Protein AF-A0AB33Z0I3-F1 (afdb_monomer_lite)

Radius of gyration: 21.65 Å; chains: 1; bounding box: 67×44×56 Å

Foldseek 3Di:
DDPPVNVVVVCVVCVVPDDVVVVVVVCVVAVEPPLLLVLLVQLQQDQDPVSVLVSLVVSLVSLVVDPHYDHDPPDDADQNVSGHHHPFQAADDPVPFDALDVLDLVNVLSVLLAVLVVLSVLLNLLSLLLNQDPDDDSVLNNLSSVSSNVSSVLNVLSQVVSVVSVDGNRRGHYHPVLVVQCNVCSPPNLLSLLPRQAPPLQVLLFCLVVVLVVCVVSVVVSVNVSSVSVNVVSLSSNLSSQVVSVVVCVVVVHDSLVSNVVSCCPPCVLVQADDHPVVSSVSSPDDPVSNVVSVVSHVVVVVVD

InterPro domains:
  IPR007402 Protein of unknown function DUF455 [PF04305] (47-291)
  IPR007402 Protein of unknown function DUF455 [PTHR42782] (44-300)
  IPR009078 Ferritin-like superfamily [SSF47240] (74-263)
  IPR011197 Uncharacterised conserved protein UCP012318 [PIRSF012318] (35-300)

Structure (mmCIF, N/CA/C/O backbone):
data_AF-A0AB33Z0I3-F1
#
_entry.id   AF-A0AB33Z0I3-F1
#
loop_
_atom_site.group_PDB
_atom_site.id
_atom_site.type_symbol
_atom_site.label_atom_id
_atom_site.label_alt_id
_atom_site.label_comp_id
_atom_site.label_asym_id
_atom_site.label_entity_id
_atom_site.label_seq_id
_atom_site.pdbx_PDB_ins_code
_atom_site.Cartn_x
_atom_site.Cartn_y
_atom_site.Cartn_z
_atom_site.occupancy
_atom_site.B_iso_or_equiv
_atom_site.auth_seq_id
_atom_site.auth_comp_id
_atom_site.auth_asym_id
_atom_site.auth_atom_id
_atom_site.pdbx_PDB_model_num
ATOM 1 N N . MET A 1 1 ? -20.595 19.332 31.279 1.00 39.94 1 MET A N 1
ATOM 2 C CA . MET A 1 1 ? -20.134 18.610 30.077 1.00 39.94 1 MET A CA 1
ATOM 3 C C . MET A 1 1 ? -21.049 17.406 29.890 1.00 39.94 1 MET A C 1
ATOM 5 O O . MET A 1 1 ? -20.795 16.340 30.432 1.00 39.94 1 MET A O 1
ATOM 9 N N . TYR A 1 2 ? -22.212 17.628 29.277 1.00 36.56 2 TYR A N 1
ATOM 10 C CA . TYR A 1 2 ? -23.196 16.567 29.071 1.00 36.56 2 TYR A CA 1
ATOM 11 C C . TYR A 1 2 ? -22.655 15.618 28.000 1.00 36.56 2 TYR A C 1
ATOM 13 O O . TYR A 1 2 ? -22.334 16.058 26.901 1.00 36.56 2 TYR A O 1
ATOM 21 N N . SER A 1 3 ? -22.499 14.340 28.350 1.00 54.44 3 SER A N 1
ATOM 22 C CA . SER A 1 3 ? -22.061 13.284 27.433 1.00 54.44 3 SER A CA 1
ATOM 23 C C . SER A 1 3 ? -22.906 13.309 26.155 1.00 54.44 3 SER A C 1
ATOM 25 O O . SER A 1 3 ? -24.128 13.437 26.226 1.00 54.44 3 SER A O 1
ATOM 27 N N . LEU A 1 4 ? -22.269 13.157 24.993 1.00 49.62 4 LEU A N 1
ATOM 28 C CA . LEU A 1 4 ? -22.911 13.056 23.675 1.00 49.62 4 LEU A CA 1
ATOM 29 C C . LEU A 1 4 ? -24.060 12.021 23.669 1.00 49.62 4 LEU A C 1
ATOM 31 O O . LEU A 1 4 ? -25.063 12.181 22.977 1.00 49.62 4 LEU A O 1
ATOM 35 N N . ILE A 1 5 ? -23.966 11.006 24.535 1.00 50.25 5 ILE A N 1
ATOM 36 C CA . ILE A 1 5 ? -24.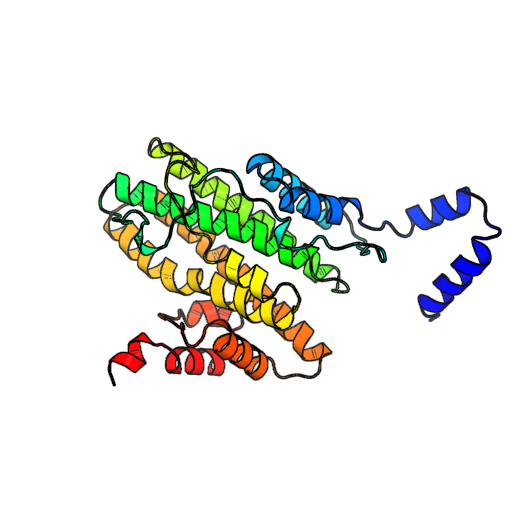994 9.987 24.773 1.00 50.25 5 ILE A CA 1
ATOM 37 C C . ILE A 1 5 ? -26.277 10.601 25.357 1.00 50.25 5 ILE A C 1
ATOM 39 O O . ILE A 1 5 ? -27.377 10.238 24.940 1.00 50.25 5 ILE A O 1
ATOM 43 N N . ALA A 1 6 ? -26.167 11.567 26.273 1.00 47.06 6 ALA A N 1
ATOM 44 C CA . ALA A 1 6 ? -27.316 12.273 26.838 1.00 47.06 6 ALA A CA 1
ATOM 45 C C . ALA A 1 6 ? -28.043 13.103 25.767 1.00 47.06 6 ALA A C 1
ATOM 47 O O . ALA A 1 6 ? -29.272 13.075 25.710 1.00 47.06 6 ALA A O 1
ATOM 48 N N . LEU A 1 7 ? -27.304 13.756 24.861 1.00 52.16 7 LEU A N 1
ATOM 49 C CA . LEU A 1 7 ? -27.889 14.475 23.724 1.00 52.16 7 LEU A CA 1
ATOM 50 C C . LEU A 1 7 ? -28.578 13.533 22.724 1.00 52.16 7 LEU A C 1
ATOM 52 O O . LEU A 1 7 ? -29.665 13.848 22.248 1.00 52.16 7 LEU A O 1
ATOM 56 N N . ILE A 1 8 ? -28.010 12.354 22.451 1.00 56.53 8 ILE A N 1
ATOM 57 C CA . ILE A 1 8 ? -28.601 11.352 21.544 1.00 56.53 8 ILE A CA 1
ATOM 58 C C . ILE A 1 8 ? -29.878 10.732 22.137 1.00 56.53 8 ILE A C 1
ATOM 60 O O . ILE A 1 8 ? -30.857 10.507 21.419 1.00 56.53 8 ILE A O 1
ATOM 64 N N . ILE A 1 9 ? -29.905 10.480 23.450 1.00 57.75 9 ILE A N 1
ATOM 65 C CA . ILE A 1 9 ? -31.101 9.989 24.155 1.00 57.75 9 ILE A CA 1
ATOM 66 C C . ILE A 1 9 ? -32.202 11.055 24.136 1.00 57.75 9 ILE A C 1
ATOM 68 O O . ILE A 1 9 ? -33.357 10.733 23.846 1.00 57.75 9 ILE A O 1
ATOM 72 N N . ILE A 1 10 ? -31.848 12.323 24.372 1.00 56.56 10 ILE A N 1
ATOM 73 C CA . ILE A 1 10 ? -32.769 13.460 24.256 1.00 56.56 10 ILE A CA 1
ATOM 74 C C . ILE A 1 10 ? -33.286 13.580 22.812 1.00 56.56 10 ILE A C 1
ATOM 76 O O . ILE A 1 10 ? -34.495 13.671 22.613 1.00 56.56 10 ILE A O 1
ATOM 80 N N . TYR A 1 11 ? -32.419 13.459 21.802 1.00 56.84 11 TYR A N 1
ATOM 81 C CA . TYR A 1 11 ? -32.792 13.490 20.385 1.00 56.84 11 TYR A CA 1
ATOM 82 C C . TYR A 1 11 ? -33.766 12.369 20.005 1.00 56.84 11 TYR A C 1
ATOM 84 O O . TYR A 1 11 ? -34.792 12.643 19.391 1.00 56.84 11 TYR A O 1
ATOM 92 N N . LYS A 1 12 ? -33.527 11.114 20.415 1.00 59.16 12 LYS A N 1
ATOM 93 C CA . LYS A 1 12 ? -34.472 10.011 20.148 1.00 59.16 12 LYS A CA 1
ATOM 94 C C . LYS A 1 12 ? -35.837 10.256 20.794 1.00 59.16 12 LYS A C 1
ATOM 96 O O . LYS A 1 12 ? -36.857 9.959 20.173 1.00 59.16 12 LYS A O 1
ATOM 101 N N . ARG A 1 13 ? -35.861 10.835 22.000 1.00 54.19 13 ARG A N 1
ATOM 102 C CA . ARG A 1 13 ? -37.096 11.201 22.715 1.00 54.19 13 ARG A CA 1
ATOM 103 C C . ARG A 1 13 ? -37.841 12.358 22.045 1.00 54.19 13 ARG A C 1
ATOM 105 O O . ARG A 1 13 ? -39.066 12.322 21.991 1.00 54.19 13 ARG A O 1
ATOM 112 N N . LEU A 1 14 ? -37.114 13.338 21.508 1.00 47.38 14 LEU A N 1
ATOM 113 C CA . LEU A 1 14 ? -37.667 14.509 20.824 1.00 47.38 14 LEU A CA 1
ATOM 114 C C . LEU A 1 14 ? -38.019 14.243 19.349 1.00 47.38 14 LEU A C 1
ATOM 116 O O . LEU A 1 14 ? -38.945 14.863 18.847 1.00 47.38 14 LEU A O 1
ATOM 120 N N . SER A 1 15 ? -37.372 13.287 18.667 1.00 50.47 15 SER A N 1
ATOM 121 C CA . SER A 1 15 ? -37.609 12.971 17.240 1.00 50.47 15 SER A CA 1
ATOM 122 C C . SER A 1 15 ? -39.004 12.414 16.942 1.00 50.47 15 SER A C 1
ATOM 124 O O . SER A 1 15 ? -39.462 12.476 15.804 1.00 50.47 15 SER A O 1
ATOM 126 N N . LYS A 1 16 ? -39.708 11.921 17.972 1.00 54.12 16 LYS A N 1
ATOM 127 C CA . LYS A 1 16 ? -41.138 11.588 17.896 1.00 54.12 16 LYS A CA 1
ATOM 128 C C . LYS A 1 16 ? -42.046 12.825 17.798 1.00 54.12 16 LYS A C 1
ATOM 130 O O . LYS A 1 16 ? -43.227 12.658 17.522 1.00 54.12 16 LYS A O 1
ATOM 135 N N . TYR A 1 17 ? -41.511 14.028 18.023 1.00 51.50 17 TYR A N 1
ATOM 136 C CA . TYR A 1 17 ? -42.274 15.268 18.186 1.00 51.50 17 TYR A CA 1
ATOM 137 C C . TYR A 1 17 ? -41.693 16.484 17.435 1.00 51.50 17 TYR A C 1
ATOM 139 O O . TYR A 1 17 ? -42.259 17.568 17.541 1.00 51.50 17 TYR A O 1
ATOM 147 N N . THR A 1 18 ? -40.584 16.355 16.693 1.00 52.44 18 THR A N 1
ATOM 148 C CA . THR A 1 18 ? -39.916 17.501 16.044 1.00 52.44 18 THR A CA 1
ATOM 149 C C . THR A 1 18 ? -40.135 17.577 14.533 1.00 52.44 18 THR A C 1
ATOM 151 O O . THR A 1 18 ? -40.102 16.577 13.815 1.00 52.44 18 THR A O 1
ATOM 154 N N . THR A 1 19 ? -40.341 18.809 14.062 1.00 57.88 19 THR A N 1
ATOM 155 C CA . THR A 1 19 ? -40.567 19.189 12.662 1.00 57.88 19 THR A CA 1
ATOM 156 C C . THR A 1 19 ? -39.283 19.114 11.824 1.00 57.88 19 THR A C 1
ATOM 158 O O . THR A 1 19 ? -38.167 19.194 12.350 1.00 57.88 19 THR A O 1
ATOM 161 N N . ASP A 1 20 ? -39.427 18.977 10.502 1.00 55.44 20 ASP A N 1
ATOM 162 C CA . ASP A 1 20 ? -38.314 18.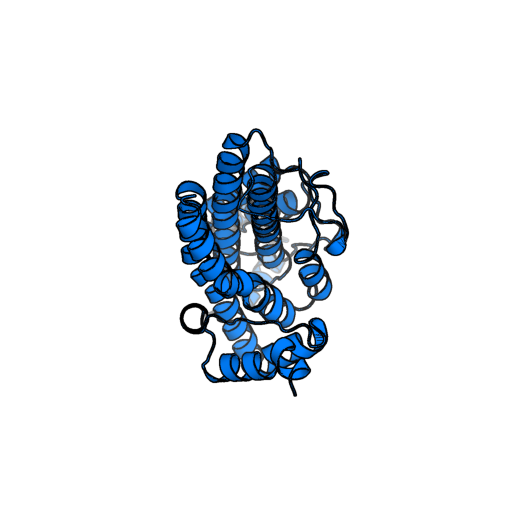762 9.559 1.00 55.44 20 ASP A CA 1
ATOM 163 C C . ASP A 1 20 ? -37.248 19.874 9.567 1.00 55.44 20 ASP A C 1
ATOM 165 O O . ASP A 1 20 ? -36.076 19.617 9.291 1.00 55.44 20 ASP A O 1
ATOM 169 N N . THR A 1 21 ? -37.602 21.083 10.001 1.00 46.44 21 THR A N 1
ATOM 170 C CA . THR A 1 21 ? -36.685 22.223 10.148 1.00 46.44 21 THR A CA 1
ATOM 171 C C . THR A 1 21 ? -35.600 21.988 11.208 1.00 46.44 21 THR A C 1
ATOM 173 O O . THR A 1 21 ? -34.450 22.370 11.007 1.00 46.44 21 THR A O 1
ATOM 176 N N . ILE A 1 22 ? -35.915 21.300 12.315 1.00 50.28 22 ILE A N 1
ATOM 177 C CA . ILE A 1 22 ? -34.932 20.995 13.375 1.00 50.28 22 ILE A CA 1
ATOM 178 C C . ILE A 1 22 ? -34.001 19.860 12.933 1.00 50.28 22 ILE A C 1
ATOM 180 O O . ILE A 1 22 ? -32.807 19.894 13.220 1.00 50.28 22 ILE A O 1
ATOM 184 N N . LYS A 1 23 ? -34.513 18.877 12.176 1.00 53.31 23 LYS A N 1
ATOM 185 C CA . LYS A 1 23 ? -33.681 17.831 11.551 1.00 53.31 23 LYS A CA 1
ATOM 186 C C . LYS A 1 23 ? -32.714 18.422 10.524 1.00 53.31 23 LYS A C 1
ATOM 188 O O . LYS A 1 23 ? -31.570 17.982 10.458 1.00 53.31 23 LYS A O 1
ATOM 193 N N . SER A 1 24 ? -33.167 19.414 9.759 1.00 49.31 24 SER A N 1
ATOM 194 C CA . SER A 1 24 ? -32.344 20.183 8.820 1.00 49.31 24 SER A CA 1
ATOM 195 C C . SER A 1 24 ? -31.236 20.960 9.536 1.00 49.31 24 SER A C 1
ATOM 197 O O . SER A 1 24 ? -30.082 20.872 9.131 1.00 49.31 24 SER A O 1
ATOM 199 N N . ALA A 1 25 ? -31.560 21.658 10.630 1.00 43.31 25 ALA A N 1
ATOM 200 C CA . ALA A 1 25 ? -30.583 22.410 11.418 1.00 43.31 25 ALA A CA 1
ATOM 201 C C . ALA A 1 25 ? -29.531 21.496 12.079 1.00 43.31 25 ALA A C 1
ATOM 203 O O . ALA A 1 25 ? -28.340 21.772 11.999 1.00 43.31 25 ALA A O 1
ATOM 204 N N . PHE A 1 26 ? -29.941 20.344 12.628 1.00 47.06 26 PHE A N 1
ATOM 205 C CA . PHE A 1 26 ? -29.004 19.354 13.183 1.00 47.06 26 PHE A CA 1
ATOM 206 C C . PHE A 1 26 ? -28.139 18.674 12.107 1.00 47.06 26 PHE A C 1
ATOM 208 O O . PHE A 1 26 ? -26.982 18.359 12.370 1.00 47.06 26 PHE A O 1
ATOM 215 N N . ARG A 1 27 ? -28.671 18.458 10.891 1.00 49.28 27 ARG A N 1
ATOM 216 C CA . ARG A 1 27 ? -27.877 18.009 9.731 1.00 49.28 27 ARG A CA 1
ATOM 217 C C . ARG A 1 27 ? -26.842 19.048 9.305 1.00 49.28 27 ARG A C 1
ATOM 219 O O . ARG A 1 27 ? -25.777 18.650 8.862 1.00 49.28 27 ARG A O 1
ATOM 226 N N . GLN A 1 28 ? -27.153 20.340 9.418 1.00 45.78 28 GLN A N 1
ATOM 227 C CA . GLN A 1 28 ? -26.224 21.422 9.076 1.00 45.78 28 GLN A CA 1
ATOM 228 C C . GLN A 1 28 ? -25.126 21.630 10.132 1.00 45.78 28 GLN A C 1
ATOM 230 O O . GLN A 1 28 ? -24.022 22.015 9.765 1.00 45.78 28 GLN A O 1
ATOM 235 N N . GLU A 1 29 ? -25.383 21.331 11.410 1.00 44.06 29 GLU A N 1
ATOM 236 C CA . GLU A 1 29 ? -24.379 21.425 12.489 1.00 44.06 29 GLU A CA 1
ATOM 237 C C . GLU A 1 29 ? -23.495 20.171 12.642 1.00 44.06 29 GLU A C 1
ATOM 239 O O . GLU A 1 29 ? -22.391 20.255 13.176 1.00 44.06 29 GLU A O 1
ATOM 244 N N . TYR A 1 30 ? -23.939 19.015 12.138 1.00 46.62 30 TYR A N 1
ATOM 245 C CA . TYR A 1 30 ? -23.195 17.752 12.162 1.00 46.62 30 TYR A CA 1
ATOM 246 C C . TYR A 1 30 ? -23.246 17.104 10.775 1.00 46.62 30 TYR A C 1
ATOM 248 O O . TYR A 1 30 ? -24.067 16.220 10.510 1.00 46.62 30 TYR A O 1
ATOM 256 N N . LEU A 1 31 ? -22.367 17.550 9.873 1.00 53.09 31 LEU A N 1
ATOM 257 C CA . LEU A 1 31 ? -22.196 16.892 8.583 1.00 53.09 31 LEU A CA 1
ATOM 258 C C . LEU A 1 31 ? -21.487 15.549 8.819 1.00 53.09 31 LEU A C 1
ATOM 260 O O . LEU A 1 31 ? -20.270 15.467 8.969 1.00 53.09 31 LEU A O 1
ATOM 264 N N . PHE A 1 32 ? -22.271 14.474 8.891 1.00 58.22 32 PHE A N 1
ATOM 265 C CA . PHE A 1 32 ? -21.754 13.130 8.641 1.00 58.22 32 PHE A CA 1
ATOM 266 C C . PHE A 1 32 ? -21.031 13.136 7.290 1.00 58.22 32 PHE A C 1
ATOM 268 O O . PHE A 1 32 ? -21.435 13.881 6.398 1.00 58.22 32 PHE A O 1
ATOM 275 N N . MET A 1 33 ? -20.011 12.294 7.110 1.00 73.62 33 MET A N 1
ATOM 276 C CA . MET A 1 33 ? -19.327 12.154 5.817 1.00 73.62 33 MET A CA 1
ATOM 277 C C . MET A 1 33 ? -19.772 10.885 5.064 1.00 73.62 33 MET A C 1
ATOM 279 O O . MET A 1 33 ? -18.943 10.004 4.826 1.00 73.62 33 MET A O 1
ATOM 283 N N . PRO A 1 34 ? -21.066 10.721 4.702 1.00 73.75 34 PRO A N 1
ATOM 284 C CA . PRO A 1 34 ? -21.494 9.561 3.931 1.00 73.75 34 PRO A CA 1
ATOM 285 C C . PRO A 1 34 ? -20.809 9.551 2.566 1.00 73.75 34 PRO A C 1
ATOM 287 O O . PRO A 1 34 ? -20.365 8.496 2.138 1.00 73.75 34 PRO A O 1
ATOM 290 N N . ASP A 1 35 ? -20.635 10.715 1.937 1.00 84.12 35 ASP A N 1
ATOM 291 C CA . ASP A 1 35 ? -20.031 10.821 0.608 1.00 84.12 35 ASP A CA 1
ATOM 292 C C . ASP A 1 35 ? -18.570 10.361 0.608 1.00 84.12 35 ASP A C 1
ATOM 294 O O . ASP A 1 35 ? -18.169 9.638 -0.294 1.00 84.12 35 ASP A O 1
ATOM 298 N N . PHE A 1 36 ? -17.807 10.647 1.671 1.00 92.31 36 PHE A N 1
ATOM 299 C CA . PHE A 1 36 ? -16.436 10.146 1.827 1.00 92.31 36 PHE A CA 1
ATOM 300 C C . PHE A 1 36 ? -16.387 8.616 1.849 1.00 92.31 36 PHE A C 1
ATOM 302 O O . PHE A 1 36 ? -15.699 8.005 1.037 1.00 92.31 36 PHE A O 1
ATOM 309 N N . PHE A 1 37 ? -17.141 7.979 2.752 1.00 94.12 37 PHE A N 1
ATOM 310 C CA . PHE A 1 37 ? -17.129 6.518 2.865 1.00 94.12 37 PHE A CA 1
ATOM 311 C C . PHE A 1 37 ? -17.782 5.829 1.662 1.00 94.12 37 PHE A C 1
ATOM 313 O O . PHE A 1 37 ? -17.368 4.726 1.314 1.00 94.12 37 PHE A O 1
ATOM 320 N N . ASN A 1 38 ? -18.758 6.473 1.015 1.00 93.12 38 ASN A N 1
ATOM 321 C CA . ASN A 1 38 ? -19.324 6.010 -0.249 1.00 93.12 38 ASN A CA 1
ATOM 322 C C . ASN A 1 38 ? -18.269 6.043 -1.360 1.00 93.12 38 ASN A C 1
ATOM 324 O O . ASN A 1 38 ? -18.188 5.089 -2.126 1.00 93.12 38 ASN A O 1
ATOM 328 N N . SER A 1 39 ? -17.431 7.083 -1.431 1.00 95.62 39 SER A N 1
ATOM 329 C CA . SER A 1 39 ? -16.311 7.129 -2.377 1.00 95.62 39 SER A CA 1
ATOM 330 C C . SER A 1 39 ? -15.306 6.008 -2.119 1.00 95.62 39 SER A C 1
ATOM 332 O O . SER A 1 39 ? -14.919 5.336 -3.070 1.00 95.62 39 SER A O 1
ATOM 334 N N . LEU A 1 40 ? -14.949 5.729 -0.856 1.00 97.62 40 LEU A N 1
ATOM 335 C CA . LEU A 1 40 ? -14.082 4.585 -0.529 1.00 97.62 40 LEU A CA 1
ATOM 336 C C . LEU A 1 40 ? -14.712 3.248 -0.952 1.00 97.62 40 LEU A C 1
ATOM 338 O O . LEU A 1 40 ? -14.049 2.423 -1.578 1.00 97.62 40 LEU A O 1
ATOM 342 N N . GLU A 1 41 ? -15.995 3.034 -0.635 1.00 97.75 41 GLU A N 1
ATOM 343 C CA . GLU A 1 41 ? -16.724 1.813 -1.002 1.00 97.75 41 GLU A CA 1
ATOM 344 C C . GLU A 1 41 ? -16.779 1.634 -2.521 1.00 97.75 41 GLU A C 1
ATOM 346 O O . GLU A 1 41 ? -16.411 0.579 -3.036 1.00 97.75 41 GLU A O 1
ATOM 351 N N . ASN A 1 42 ? -17.189 2.671 -3.251 1.00 97.88 42 ASN A N 1
ATOM 352 C CA . ASN A 1 42 ? -17.299 2.622 -4.704 1.00 97.88 42 ASN A CA 1
ATOM 353 C C . ASN A 1 42 ? -15.928 2.394 -5.358 1.00 97.88 42 ASN A C 1
ATOM 355 O O . ASN A 1 42 ? -15.823 1.576 -6.274 1.00 97.88 42 ASN A O 1
ATOM 359 N N . ALA A 1 43 ? -14.871 3.037 -4.848 1.00 98.50 43 ALA A N 1
ATOM 360 C CA . ALA A 1 43 ? -13.510 2.829 -5.329 1.00 98.50 43 ALA A CA 1
ATOM 361 C C . ALA A 1 43 ? -13.070 1.374 -5.138 1.00 98.50 43 ALA A C 1
ATOM 363 O O . ALA A 1 43 ? -12.502 0.779 -6.049 1.00 98.50 43 ALA A O 1
ATOM 364 N N . LEU A 1 44 ? -13.358 0.763 -3.984 1.00 98.56 44 LEU A N 1
ATOM 365 C CA . LEU A 1 44 ? -13.036 -0.640 -3.706 1.00 98.56 44 LEU A CA 1
ATOM 366 C C . LEU A 1 44 ? -13.836 -1.613 -4.585 1.00 98.56 44 LEU A C 1
ATOM 368 O O . LEU A 1 44 ? -13.280 -2.606 -5.057 1.00 98.56 44 LEU A O 1
ATOM 372 N N . LEU A 1 45 ? -15.113 -1.325 -4.841 1.00 98.31 45 LEU A N 1
ATOM 373 C CA . LEU A 1 45 ? -15.998 -2.172 -5.646 1.00 98.31 45 LEU A CA 1
ATOM 374 C C . LEU A 1 45 ? -15.820 -1.994 -7.163 1.00 98.31 45 LEU A C 1
ATOM 376 O O . LEU A 1 45 ? -16.309 -2.832 -7.923 1.00 98.31 45 LEU A O 1
ATOM 380 N N . 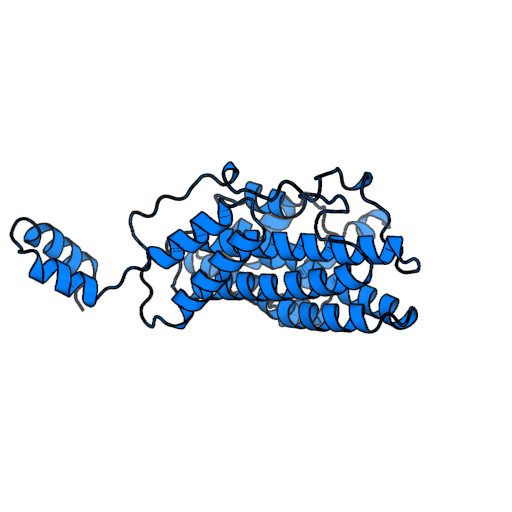SER A 1 46 ? -15.120 -0.952 -7.617 1.00 98.25 46 SER A N 1
ATOM 381 C CA . SER A 1 46 ? -14.841 -0.746 -9.040 1.00 98.25 46 SER A CA 1
ATOM 382 C C . SER A 1 46 ? -13.705 -1.645 -9.542 1.00 98.25 46 SER A C 1
ATOM 384 O O . SER A 1 46 ? -12.636 -1.749 -8.931 1.00 98.25 46 SER A O 1
ATOM 386 N N . SER A 1 47 ? -13.928 -2.271 -10.702 1.00 97.50 47 SER A N 1
ATOM 387 C CA . SER A 1 47 ? -12.893 -2.935 -11.502 1.00 97.50 47 SER A CA 1
ATOM 388 C C . SER A 1 47 ? -12.203 -1.981 -12.488 1.00 97.50 47 SER A C 1
ATOM 390 O O . SER A 1 47 ? -11.257 -2.373 -13.162 1.00 97.50 47 SER A O 1
ATOM 392 N N . SER A 1 48 ? -12.629 -0.722 -12.594 1.00 98.25 48 SER A N 1
ATOM 393 C CA . SER A 1 48 ? -11.986 0.264 -13.462 1.00 98.25 48 SER A CA 1
ATOM 394 C C . SER A 1 48 ? -10.843 0.966 -12.729 1.00 98.25 48 SER A C 1
ATOM 396 O O . SER A 1 48 ? -11.021 1.507 -11.636 1.00 98.25 48 SER A O 1
ATOM 398 N N . VAL A 1 49 ? -9.663 0.998 -13.358 1.00 98.31 49 VAL A N 1
ATOM 399 C CA . VAL A 1 49 ? -8.501 1.759 -12.862 1.00 98.31 49 VAL A CA 1
ATOM 400 C C . VAL A 1 49 ? -8.855 3.239 -12.719 1.00 98.31 49 VAL A C 1
ATOM 402 O O . VAL A 1 49 ? -8.626 3.831 -11.668 1.00 98.31 49 VAL A O 1
ATOM 405 N N . ASN A 1 50 ? -9.468 3.818 -13.754 1.00 98.12 50 ASN A N 1
ATOM 406 C CA . ASN A 1 50 ? -9.789 5.243 -13.790 1.00 98.12 50 ASN A CA 1
ATOM 407 C C . ASN A 1 50 ? -10.838 5.616 -12.741 1.00 98.12 50 ASN A C 1
ATOM 409 O O . ASN A 1 50 ? -10.667 6.614 -12.051 1.00 98.12 50 ASN A O 1
ATOM 413 N N . GLU A 1 51 ? -11.893 4.811 -12.588 1.00 98.38 51 GLU A N 1
ATOM 414 C CA . GLU A 1 51 ? -12.908 5.065 -11.556 1.00 98.38 51 GLU A CA 1
ATOM 415 C C . GLU A 1 51 ? -12.322 4.924 -10.152 1.00 98.38 51 GLU A C 1
ATOM 417 O O . GLU A 1 51 ? -12.613 5.751 -9.295 1.00 98.38 51 GLU A O 1
ATOM 422 N N . THR A 1 52 ? -11.461 3.921 -9.928 1.00 98.69 52 THR A N 1
ATOM 423 C CA . THR A 1 52 ? -10.764 3.753 -8.644 1.00 98.69 52 THR A CA 1
ATOM 424 C C . THR A 1 52 ? -9.963 5.012 -8.306 1.00 98.69 52 THR A C 1
ATOM 426 O O . THR A 1 52 ? -10.128 5.555 -7.220 1.00 98.69 52 THR A O 1
ATOM 429 N N . ILE A 1 53 ? -9.137 5.513 -9.232 1.00 98.69 53 ILE A N 1
ATOM 430 C CA . ILE A 1 53 ? -8.318 6.720 -9.018 1.00 98.69 53 ILE A CA 1
ATOM 431 C C . ILE A 1 53 ? -9.193 7.954 -8.781 1.00 98.69 53 ILE A C 1
ATOM 433 O O . ILE A 1 53 ? -8.929 8.733 -7.867 1.00 98.69 53 ILE A O 1
ATOM 437 N N . GLU A 1 54 ? -10.233 8.137 -9.593 1.00 98.25 54 GLU A N 1
ATOM 438 C CA . GLU A 1 54 ? -11.134 9.285 -9.496 1.00 98.25 54 GLU A CA 1
ATOM 439 C C . GLU A 1 54 ? -11.848 9.323 -8.139 1.00 98.25 54 GLU A C 1
ATOM 441 O O . GLU A 1 54 ? -11.831 10.337 -7.446 1.00 98.25 54 GLU A O 1
ATOM 446 N N . MET A 1 55 ? -12.408 8.195 -7.702 1.00 98.38 55 MET A N 1
ATOM 447 C CA . MET A 1 55 ? -13.098 8.101 -6.414 1.00 98.38 55 MET A CA 1
ATOM 448 C C . MET A 1 55 ? -12.138 8.245 -5.225 1.00 98.38 55 MET A C 1
ATOM 450 O O . MET A 1 55 ? -12.512 8.842 -4.214 1.00 98.38 55 MET A O 1
ATOM 454 N N . THR A 1 56 ? -10.894 7.768 -5.345 1.00 98.50 56 THR A N 1
ATOM 455 C CA . THR A 1 56 ? -9.840 8.018 -4.347 1.00 98.50 56 THR A CA 1
ATOM 456 C C . THR A 1 56 ? -9.548 9.508 -4.207 1.00 98.50 56 THR A C 1
ATOM 458 O O . THR A 1 56 ? -9.542 10.028 -3.091 1.00 98.50 56 THR A O 1
ATOM 461 N N . ARG A 1 57 ? -9.367 10.221 -5.326 1.00 97.50 57 ARG A N 1
ATOM 462 C CA . ARG A 1 57 ? -9.132 11.674 -5.322 1.00 97.50 57 ARG A CA 1
ATOM 463 C C . ARG A 1 57 ? -10.317 12.438 -4.746 1.00 97.50 57 ARG A C 1
ATOM 465 O O . ARG A 1 57 ? -10.122 13.315 -3.912 1.00 97.50 57 ARG A O 1
ATOM 472 N N . GLN A 1 58 ? -11.541 12.050 -5.097 1.00 95.50 58 GLN A N 1
ATOM 473 C CA . GLN A 1 58 ? -12.749 12.629 -4.506 1.00 95.50 58 GLN A CA 1
ATOM 474 C C . GLN A 1 58 ? -12.792 12.425 -2.986 1.00 95.50 58 GLN A C 1
ATOM 476 O O . GLN A 1 58 ? -13.089 13.362 -2.247 1.00 95.50 58 GLN A O 1
ATOM 481 N N . ALA A 1 59 ? -12.466 11.225 -2.490 1.00 95.62 59 ALA A N 1
ATOM 482 C CA . ALA A 1 59 ? -12.390 10.975 -1.051 1.00 95.62 59 ALA A CA 1
ATOM 483 C C . ALA A 1 59 ? -11.320 11.853 -0.375 1.00 95.62 59 ALA A C 1
ATOM 485 O O . ALA A 1 59 ? -11.562 12.408 0.702 1.00 95.62 59 ALA A O 1
ATOM 486 N N . PHE A 1 60 ? -10.164 12.024 -1.020 1.00 96.06 60 PHE A N 1
ATOM 487 C CA . PHE A 1 60 ? -9.092 12.893 -0.541 1.00 96.06 60 PHE A CA 1
ATOM 488 C C . PHE A 1 60 ? -9.538 14.359 -0.458 1.00 96.06 60 PHE A C 1
ATOM 490 O O . PHE A 1 60 ? -9.430 14.981 0.600 1.00 96.06 60 PHE A O 1
ATOM 497 N N . GLU A 1 61 ? -10.133 14.897 -1.521 1.00 93.31 61 GLU A N 1
ATOM 498 C CA . GLU A 1 61 ? -10.650 16.268 -1.555 1.00 93.31 61 GLU A CA 1
ATOM 499 C C . GLU A 1 61 ? -11.723 16.506 -0.487 1.00 93.31 61 GLU A C 1
ATOM 501 O O . GLU A 1 61 ? -11.653 17.490 0.257 1.00 93.31 61 GLU A O 1
ATOM 506 N N . LEU A 1 62 ? -12.672 15.574 -0.340 1.00 91.19 62 LEU A N 1
ATOM 507 C CA . LEU A 1 62 ? -13.710 15.641 0.687 1.00 91.19 62 LEU A CA 1
ATOM 508 C C . LEU A 1 62 ? -13.109 15.722 2.094 1.00 91.19 62 LEU A C 1
ATOM 510 O O . LEU A 1 62 ? -13.573 16.517 2.912 1.00 91.19 62 LEU A O 1
ATOM 514 N N . CYS A 1 63 ? -12.085 14.927 2.410 1.00 87.25 63 CYS A N 1
ATOM 515 C CA . CYS A 1 63 ? -11.508 14.925 3.757 1.00 87.25 63 CYS A CA 1
ATOM 516 C C . CYS A 1 63 ? -10.613 16.148 4.041 1.00 87.25 63 CYS A C 1
ATOM 518 O O . CYS A 1 63 ? -10.449 16.526 5.209 1.00 87.25 63 CYS A O 1
ATOM 520 N N . HIS A 1 64 ? -10.082 16.784 2.990 1.00 83.75 64 HIS A N 1
ATOM 521 C CA . HIS A 1 64 ? -9.252 17.983 3.083 1.00 83.75 64 HIS A CA 1
ATOM 522 C C . HIS A 1 64 ? -10.080 19.273 3.196 1.00 83.75 64 HIS A C 1
ATOM 524 O O . HIS A 1 64 ? -9.729 20.172 3.956 1.00 83.75 64 HIS A O 1
ATOM 530 N N . GLN A 1 65 ? -11.206 19.361 2.482 1.00 82.06 65 GLN A N 1
ATOM 531 C CA . GLN A 1 65 ? -12.059 20.557 2.467 1.00 82.06 65 GLN A CA 1
ATOM 532 C C . GLN A 1 65 ? -12.980 20.668 3.694 1.00 82.06 65 GLN A C 1
ATOM 534 O O . GLN A 1 65 ? -13.462 21.756 4.010 1.00 82.06 65 GLN A O 1
ATOM 539 N N . ASN A 1 66 ? -13.228 19.562 4.402 1.00 75.81 66 ASN A N 1
ATOM 540 C CA . ASN A 1 66 ? -14.138 19.525 5.545 1.00 75.81 66 ASN A CA 1
ATOM 541 C C . ASN A 1 66 ? -13.389 19.573 6.887 1.00 75.81 66 ASN A C 1
ATOM 543 O O . ASN A 1 66 ? -12.561 18.715 7.211 1.00 75.81 66 ASN A O 1
ATOM 547 N N . SER A 1 67 ? -13.736 20.565 7.711 1.00 68.69 67 SER A N 1
ATOM 548 C CA . SER A 1 67 ? -13.194 20.738 9.065 1.00 68.69 67 SER A CA 1
ATOM 549 C C . SER A 1 67 ? -13.818 19.789 10.096 1.00 68.69 67 SER A C 1
ATOM 551 O O . SER A 1 67 ? -13.172 19.464 11.090 1.00 68.69 67 SER A O 1
ATOM 553 N N . SER A 1 68 ? -15.042 19.309 9.852 1.00 73.75 68 SER A N 1
ATOM 554 C CA . SER A 1 68 ? -15.741 18.337 10.698 1.00 73.75 68 SER A CA 1
ATOM 555 C C . SER A 1 68 ? -15.784 16.972 10.014 1.00 73.75 68 SER A C 1
ATOM 557 O O . SER A 1 68 ? -16.187 16.868 8.857 1.00 73.75 68 SER A O 1
ATOM 559 N N . PHE A 1 69 ? -15.360 15.926 10.726 1.00 81.69 69 PHE A N 1
ATOM 560 C CA . PHE A 1 69 ? -15.379 14.541 10.255 1.00 81.69 69 PHE A CA 1
ATOM 561 C C . PHE A 1 69 ? -16.175 13.699 11.248 1.00 81.69 69 PHE A C 1
ATOM 563 O O . PHE A 1 69 ? -15.783 13.566 12.409 1.00 81.69 69 PHE A O 1
ATOM 570 N N . ILE A 1 70 ? -17.283 13.116 10.792 1.00 81.69 70 ILE A N 1
ATOM 571 C CA . ILE A 1 70 ? -18.117 12.234 11.611 1.00 81.69 70 ILE A CA 1
ATOM 572 C C . ILE A 1 70 ? -18.423 10.965 10.818 1.00 81.69 70 ILE A C 1
ATOM 574 O O . ILE A 1 70 ? -19.091 11.008 9.779 1.00 81.69 70 ILE A O 1
ATOM 578 N N . GLU A 1 71 ? -17.949 9.829 11.335 1.00 85.75 71 GLU A N 1
ATOM 579 C CA . GLU A 1 71 ? -18.243 8.514 10.770 1.00 85.75 71 GLU A CA 1
ATOM 580 C C . GLU A 1 71 ? -19.740 8.168 10.929 1.00 85.75 71 GLU A C 1
ATOM 582 O O . GLU A 1 71 ? -20.291 8.275 12.032 1.00 85.75 71 GLU A O 1
ATOM 587 N N . PRO A 1 72 ? -20.424 7.706 9.863 1.00 85.06 72 PRO A N 1
ATOM 588 C CA . PRO A 1 72 ? -21.796 7.225 9.969 1.00 85.06 72 PRO A CA 1
ATOM 589 C C . PRO A 1 72 ? -21.912 5.979 10.864 1.00 85.06 72 PRO A C 1
ATOM 591 O O . PRO A 1 72 ? -21.375 4.911 10.568 1.00 85.06 72 PRO A O 1
ATOM 594 N N . VAL A 1 73 ? -22.700 6.078 11.938 1.00 80.25 73 VAL A N 1
ATOM 595 C CA . VAL A 1 73 ? -22.880 4.994 12.929 1.00 80.25 73 VAL A CA 1
ATOM 596 C C . VAL A 1 73 ? -23.403 3.699 12.286 1.00 80.25 73 VAL A C 1
ATOM 598 O O . VAL A 1 73 ? -22.963 2.598 12.624 1.00 80.25 73 VAL A O 1
ATOM 601 N N . ASN A 1 74 ? -24.310 3.820 11.316 1.00 85.31 74 ASN A N 1
ATOM 602 C CA . ASN A 1 74 ? -24.972 2.709 10.627 1.00 85.31 74 ASN A CA 1
ATOM 603 C C . ASN A 1 74 ? -24.235 2.219 9.369 1.00 85.31 74 ASN A C 1
ATOM 605 O O . ASN A 1 74 ? -24.827 1.492 8.574 1.00 85.31 74 ASN A O 1
ATOM 609 N N . ARG A 1 75 ? -22.967 2.604 9.174 1.00 89.88 75 ARG A N 1
ATOM 610 C CA . ARG A 1 75 ? -22.153 2.137 8.047 1.00 89.88 75 ARG A CA 1
ATOM 611 C C . ARG A 1 75 ? -22.006 0.615 8.079 1.00 89.88 75 ARG A C 1
ATOM 613 O O . ARG A 1 75 ? -21.561 0.067 9.093 1.00 89.88 75 ARG A O 1
ATOM 620 N N . ILE A 1 76 ? -22.397 -0.040 6.989 1.00 91.62 76 ILE A N 1
ATOM 621 C CA . ILE A 1 76 ? -22.290 -1.489 6.799 1.00 91.62 76 ILE A CA 1
ATOM 622 C C . ILE A 1 76 ? -21.052 -1.746 5.951 1.00 91.62 76 ILE A C 1
ATOM 624 O O . ILE A 1 76 ? -20.952 -1.219 4.850 1.00 91.62 76 ILE A O 1
ATOM 628 N N . ILE A 1 77 ? -20.131 -2.556 6.464 1.00 95.50 77 ILE A N 1
ATOM 629 C CA . ILE A 1 77 ? -18.902 -2.911 5.759 1.00 95.50 77 ILE A CA 1
ATOM 630 C C . ILE A 1 77 ? -19.188 -4.088 4.836 1.00 95.50 77 ILE A C 1
ATOM 632 O O . ILE A 1 77 ? -19.698 -5.121 5.279 1.00 95.50 77 ILE A O 1
ATOM 636 N N . LYS A 1 78 ? -18.877 -3.936 3.551 1.00 96.69 78 LYS A N 1
ATOM 637 C CA . LYS A 1 78 ? -18.954 -5.039 2.595 1.00 96.69 78 LYS A CA 1
ATOM 638 C C . LYS A 1 78 ? -17.849 -6.078 2.870 1.00 96.69 78 LYS A C 1
ATOM 640 O O . LYS A 1 78 ? -16.719 -5.699 3.208 1.00 96.69 78 LYS A O 1
ATOM 645 N N . PRO A 1 79 ? -18.150 -7.381 2.716 1.00 97.06 79 PRO A N 1
ATOM 646 C CA . PRO A 1 79 ? -17.142 -8.440 2.731 1.00 97.06 79 PRO A CA 1
ATOM 647 C C . PRO A 1 79 ? -15.950 -8.145 1.806 1.00 97.06 79 PRO A C 1
ATOM 649 O O . PRO A 1 79 ? -16.120 -7.527 0.753 1.00 97.06 79 PRO A O 1
ATOM 652 N N . ILE A 1 80 ? -14.736 -8.540 2.210 1.00 96.94 80 ILE A N 1
ATOM 653 C CA . ILE A 1 80 ? -13.505 -8.215 1.465 1.00 96.94 80 ILE A CA 1
ATOM 654 C C . ILE A 1 80 ? -13.419 -8.902 0.097 1.00 96.94 80 ILE A C 1
ATOM 656 O O . ILE A 1 80 ? -12.786 -8.382 -0.817 1.00 96.94 80 ILE A O 1
ATOM 660 N N . ASP A 1 81 ? -14.107 -10.027 -0.082 1.00 95.69 81 ASP A N 1
ATOM 661 C CA . ASP A 1 81 ? -14.225 -10.749 -1.352 1.00 95.69 81 ASP A CA 1
ATOM 662 C C . ASP A 1 81 ? -15.085 -10.016 -2.399 1.00 95.69 81 ASP A C 1
ATOM 664 O O . ASP A 1 81 ? -15.061 -10.377 -3.578 1.00 95.69 81 ASP A O 1
ATOM 668 N N . LEU A 1 82 ? -15.812 -8.963 -2.003 1.00 97.44 82 LEU A N 1
ATOM 669 C CA . LEU A 1 82 ? -16.511 -8.078 -2.935 1.00 97.44 82 LEU A CA 1
ATOM 670 C C . LEU A 1 82 ? -15.609 -6.993 -3.534 1.00 97.44 82 LEU A C 1
ATOM 672 O O . LEU A 1 82 ? -16.017 -6.384 -4.525 1.00 97.44 82 LEU A O 1
ATOM 676 N N . VAL A 1 83 ? -14.409 -6.758 -2.983 1.00 97.81 83 VAL A N 1
ATOM 677 C CA . VAL A 1 83 ? -13.437 -5.826 -3.576 1.00 97.81 83 VAL A CA 1
ATOM 678 C C . VAL A 1 83 ? -13.072 -6.310 -4.976 1.00 97.81 83 VAL A C 1
ATOM 680 O O . VAL A 1 83 ? -12.811 -7.494 -5.200 1.00 97.81 83 VAL A O 1
ATOM 683 N N . ARG A 1 84 ? -13.076 -5.389 -5.940 1.00 97.12 84 ARG A N 1
ATOM 684 C CA . ARG A 1 84 ? -12.797 -5.693 -7.343 1.00 97.12 84 ARG A CA 1
ATOM 685 C C . ARG A 1 84 ? -11.454 -5.125 -7.770 1.00 97.12 84 ARG A C 1
ATOM 687 O O . ARG A 1 84 ? -11.039 -4.046 -7.347 1.00 97.12 84 ARG A O 1
ATOM 694 N N . PHE A 1 85 ? -10.807 -5.876 -8.650 1.00 96.00 85 PHE A N 1
ATOM 695 C CA . PHE A 1 85 ? -9.615 -5.478 -9.384 1.00 96.00 85 PHE A CA 1
ATOM 696 C C . PHE A 1 85 ? -9.945 -5.451 -10.882 1.00 96.00 85 PHE A C 1
ATOM 698 O O . PHE A 1 85 ? -10.916 -6.094 -11.294 1.00 96.00 85 PHE A O 1
ATOM 705 N N . PRO A 1 86 ? -9.174 -4.716 -11.699 1.00 96.44 86 PRO A N 1
ATOM 706 C CA . PRO A 1 86 ? -9.351 -4.733 -13.144 1.00 96.44 86 PRO A CA 1
ATOM 707 C C . PRO A 1 86 ? -9.060 -6.106 -13.754 1.00 96.44 86 PRO A C 1
ATOM 709 O O . PRO A 1 86 ? -8.249 -6.867 -13.229 1.00 96.44 86 PRO A O 1
ATOM 712 N N . ASP A 1 87 ? -9.673 -6.394 -14.907 1.00 95.31 87 ASP A N 1
ATOM 713 C CA . ASP A 1 87 ? -9.497 -7.669 -15.629 1.00 95.31 87 ASP A CA 1
ATOM 714 C C . ASP A 1 87 ? -8.043 -7.916 -16.077 1.00 95.31 87 ASP A C 1
ATOM 716 O O . ASP A 1 87 ? -7.646 -9.046 -16.369 1.00 95.31 87 ASP A O 1
ATOM 720 N N . LYS A 1 88 ? -7.240 -6.848 -16.152 1.00 95.88 88 LYS A N 1
ATOM 721 C CA . LYS A 1 88 ? -5.803 -6.882 -16.421 1.00 95.88 88 LYS A CA 1
ATOM 722 C C . LYS A 1 88 ? -5.043 -6.058 -15.373 1.00 95.88 88 LYS A C 1
ATOM 724 O O . LYS A 1 88 ? -5.544 -5.017 -14.959 1.00 95.88 88 LYS A O 1
ATOM 729 N N . PRO A 1 89 ? -3.808 -6.436 -15.005 1.00 96.00 89 PRO A N 1
ATOM 730 C CA . PRO A 1 89 ? -3.012 -7.543 -15.545 1.00 96.00 89 PRO A CA 1
ATOM 731 C C . PRO A 1 89 ? -3.543 -8.929 -15.164 1.00 96.00 89 PRO A C 1
ATOM 733 O O . PRO A 1 89 ? -4.158 -9.106 -14.118 1.00 96.00 89 PRO A O 1
ATOM 736 N N . ILE A 1 90 ? -3.271 -9.930 -16.009 1.00 94.81 90 ILE A N 1
ATOM 737 C CA . ILE A 1 90 ? -3.621 -11.325 -15.706 1.00 94.81 90 ILE A CA 1
ATOM 738 C C . ILE A 1 90 ? -2.828 -11.769 -14.471 1.00 94.81 90 ILE A C 1
ATOM 740 O O . ILE A 1 90 ? -1.595 -11.692 -14.462 1.00 94.81 90 ILE A O 1
ATOM 744 N N . CYS A 1 91 ? -3.534 -12.248 -13.446 1.00 92.62 91 CYS A N 1
ATOM 745 C CA . CYS A 1 91 ? -2.917 -12.792 -12.241 1.00 92.62 91 CYS A CA 1
ATOM 746 C C . CYS A 1 91 ? -2.358 -14.199 -12.513 1.00 92.62 91 CYS A C 1
ATOM 748 O O . CYS A 1 91 ? -3.083 -15.096 -12.946 1.00 92.62 91 CYS A O 1
ATOM 750 N N . VAL A 1 92 ? -1.063 -14.393 -12.266 1.00 93.38 92 VAL A N 1
ATOM 751 C CA . VAL A 1 92 ? -0.340 -15.661 -12.432 1.00 93.38 92 VAL A CA 1
ATOM 752 C C . VAL A 1 92 ? 0.460 -15.987 -11.171 1.00 93.38 92 VAL A C 1
ATOM 754 O O . VAL A 1 92 ? 0.723 -15.120 -10.335 1.00 93.38 92 VAL A O 1
ATOM 757 N N . ALA A 1 93 ? 0.895 -17.241 -11.021 1.00 89.56 93 ALA A N 1
ATOM 758 C CA . ALA A 1 93 ? 1.743 -17.605 -9.891 1.00 89.56 93 ALA A CA 1
ATOM 759 C C . ALA A 1 93 ? 3.115 -16.899 -9.979 1.00 89.56 93 ALA A C 1
ATOM 761 O O . ALA A 1 93 ? 3.639 -16.718 -11.080 1.00 89.56 93 ALA A O 1
ATOM 762 N N . PRO A 1 94 ? 3.780 -16.577 -8.847 1.00 86.31 94 PRO A N 1
ATOM 763 C CA . PRO A 1 94 ? 5.046 -15.834 -8.860 1.00 86.31 94 PRO A CA 1
ATOM 764 C C . PRO A 1 94 ? 6.160 -16.440 -9.729 1.00 86.31 94 PRO A C 1
ATOM 766 O O . PRO A 1 94 ? 6.987 -15.715 -10.276 1.00 86.31 94 PRO A O 1
ATOM 769 N N . ARG A 1 95 ? 6.186 -17.771 -9.873 1.00 88.44 95 ARG A N 1
ATOM 770 C CA . ARG A 1 95 ? 7.160 -18.492 -10.714 1.00 88.44 95 ARG A CA 1
ATOM 771 C C . ARG A 1 95 ? 6.946 -18.295 -12.220 1.00 88.44 95 ARG A C 1
ATOM 773 O O . ARG A 1 95 ? 7.883 -18.508 -12.982 1.00 88.44 95 ARG A O 1
ATOM 780 N N . ASP A 1 96 ? 5.737 -17.906 -12.613 1.00 88.69 96 ASP A N 1
ATOM 781 C CA . ASP A 1 96 ? 5.306 -17.741 -14.003 1.00 88.69 96 ASP A CA 1
ATOM 782 C C . ASP A 1 96 ? 5.437 -16.275 -14.468 1.00 88.69 96 ASP A C 1
ATOM 784 O O . ASP A 1 96 ? 5.126 -15.944 -15.611 1.00 88.69 96 ASP A O 1
ATOM 788 N N . LEU A 1 97 ? 5.933 -15.383 -13.599 1.00 88.25 97 LEU A N 1
ATOM 789 C CA . LEU A 1 97 ? 6.181 -13.982 -13.933 1.00 88.25 97 LEU A CA 1
ATOM 790 C C . LEU A 1 97 ? 7.395 -13.815 -14.862 1.00 88.25 97 LEU A C 1
ATOM 792 O O . LEU A 1 97 ? 8.419 -14.490 -14.689 1.00 88.25 97 LEU A O 1
ATOM 796 N N . PRO A 1 98 ? 7.347 -12.854 -15.805 1.00 84.56 98 PRO A N 1
ATOM 797 C CA . PRO A 1 98 ? 8.480 -12.545 -16.662 1.00 84.56 98 PRO A CA 1
ATOM 798 C C . PRO A 1 98 ? 9.680 -12.061 -15.842 1.00 84.56 98 PRO A C 1
ATOM 800 O O . PRO A 1 98 ? 9.562 -11.352 -14.838 1.00 84.56 98 PRO A O 1
ATOM 803 N N . ARG A 1 99 ? 10.883 -12.418 -16.300 1.00 84.19 99 ARG A N 1
ATOM 804 C CA . ARG A 1 99 ? 12.124 -11.974 -15.658 1.00 84.19 99 ARG A CA 1
ATOM 805 C C . ARG A 1 99 ? 12.334 -10.476 -15.883 1.00 84.19 99 ARG A C 1
ATOM 807 O O . ARG A 1 99 ? 12.452 -10.016 -17.014 1.00 84.19 99 ARG A O 1
ATOM 814 N N . ARG A 1 100 ? 12.513 -9.734 -14.793 1.00 87.88 100 ARG A N 1
ATOM 815 C CA . ARG A 1 100 ? 12.709 -8.273 -14.765 1.00 87.88 100 ARG A CA 1
ATOM 816 C C . ARG A 1 100 ? 14.175 -7.885 -15.016 1.00 87.88 100 ARG A C 1
ATOM 818 O O . ARG A 1 100 ? 14.852 -7.335 -14.152 1.00 87.88 100 ARG A O 1
ATOM 825 N N . ARG A 1 101 ? 14.726 -8.280 -16.170 1.00 86.44 101 ARG A N 1
ATOM 826 C CA . ARG A 1 101 ? 16.134 -8.013 -16.528 1.00 86.44 101 ARG A CA 1
ATOM 827 C C . ARG A 1 101 ? 16.307 -6.576 -17.026 1.00 86.44 101 ARG A C 1
ATOM 829 O O . ARG A 1 101 ? 16.138 -6.322 -18.215 1.00 86.44 101 ARG A O 1
ATOM 836 N N . LEU A 1 102 ? 16.714 -5.672 -16.138 1.00 85.81 102 LEU A N 1
ATOM 837 C CA . LEU A 1 102 ? 16.843 -4.235 -16.429 1.00 85.81 102 LEU A CA 1
ATOM 838 C C . LEU A 1 102 ? 17.744 -3.900 -17.644 1.00 85.81 102 LEU A C 1
ATOM 840 O O . LEU A 1 102 ? 17.534 -2.898 -18.311 1.00 85.81 102 LEU A O 1
ATOM 844 N N . GLY A 1 103 ? 18.687 -4.776 -18.015 1.00 84.56 103 GLY A N 1
ATOM 845 C CA . GLY A 1 103 ? 19.566 -4.567 -19.179 1.00 84.56 103 GLY A CA 1
ATOM 846 C C . GLY A 1 103 ? 18.908 -4.736 -20.559 1.00 84.56 103 GLY A C 1
ATOM 847 O O . GLY A 1 103 ? 19.605 -4.694 -21.564 1.00 84.56 103 GLY A O 1
ATOM 848 N N . THR A 1 104 ? 17.597 -4.980 -20.629 1.00 89.81 104 THR A N 1
ATOM 849 C CA . THR A 1 104 ? 16.838 -5.124 -21.886 1.00 89.81 104 THR A CA 1
ATOM 850 C C . THR A 1 104 ? 15.533 -4.347 -21.792 1.00 89.81 104 THR A C 1
ATOM 852 O O . THR A 1 104 ? 14.928 -4.329 -20.723 1.00 89.81 104 THR A O 1
ATOM 855 N N . GLU A 1 105 ? 15.033 -3.788 -22.895 1.00 90.25 105 GLU A N 1
ATOM 856 C CA . GLU A 1 105 ? 13.760 -3.045 -22.888 1.00 90.25 105 GLU A CA 1
ATOM 857 C C . GLU A 1 105 ? 12.572 -3.887 -22.412 1.00 90.25 105 GLU A C 1
ATOM 859 O O . GLU A 1 105 ? 11.741 -3.413 -21.645 1.00 90.25 105 GLU A O 1
ATOM 864 N N . ALA A 1 106 ? 12.488 -5.159 -22.816 1.00 91.50 106 ALA A N 1
ATOM 865 C CA . ALA A 1 106 ? 11.435 -6.066 -22.348 1.00 91.50 106 ALA A CA 1
ATOM 866 C C . ALA A 1 106 ? 11.503 -6.295 -20.826 1.00 91.50 106 ALA A C 1
ATOM 868 O O . ALA A 1 106 ? 10.479 -6.380 -20.141 1.00 91.50 106 ALA A O 1
ATOM 869 N N . GLY A 1 107 ? 12.717 -6.372 -20.277 1.00 92.94 107 GLY A N 1
ATOM 870 C CA . GLY A 1 107 ? 12.916 -6.496 -18.840 1.00 92.94 107 GLY A CA 1
ATOM 871 C C . GLY A 1 107 ? 12.650 -5.197 -18.076 1.00 92.94 107 GLY A C 1
ATOM 872 O O . GLY A 1 107 ? 12.121 -5.287 -16.970 1.00 92.94 107 GLY A O 1
ATOM 873 N N . LYS A 1 108 ? 12.930 -4.022 -18.661 1.00 93.00 108 LYS A N 1
ATOM 874 C CA . LYS A 1 108 ? 12.545 -2.707 -18.113 1.00 93.00 108 LYS A CA 1
ATOM 875 C C . LYS A 1 108 ? 11.030 -2.526 -18.085 1.00 93.00 108 LYS A C 1
ATOM 877 O O . LYS A 1 108 ? 10.486 -2.237 -17.027 1.00 93.00 108 LYS A O 1
ATOM 882 N N . ARG A 1 109 ? 10.339 -2.834 -19.190 1.00 94.81 109 ARG A N 1
ATOM 883 C CA . ARG A 1 109 ? 8.866 -2.886 -19.251 1.00 94.81 109 ARG A CA 1
ATOM 884 C C . ARG A 1 109 ? 8.285 -3.754 -18.143 1.00 94.81 109 ARG A C 1
ATOM 886 O O . ARG A 1 109 ? 7.439 -3.306 -17.383 1.00 94.81 109 ARG A O 1
ATOM 893 N N . SER A 1 110 ? 8.793 -4.981 -18.014 1.00 94.88 110 SER A N 1
ATOM 894 C CA . SER A 1 110 ? 8.345 -5.919 -16.977 1.00 94.88 110 SER A CA 1
ATOM 895 C C . SER A 1 110 ? 8.638 -5.435 -15.557 1.00 94.88 110 SER A C 1
ATOM 897 O O . SER A 1 110 ? 7.922 -5.795 -14.629 1.00 94.88 110 SER A O 1
ATOM 899 N N . PHE A 1 111 ? 9.713 -4.672 -15.370 1.00 95.62 111 PHE A N 1
ATOM 900 C CA . PHE A 1 111 ? 10.076 -4.094 -14.084 1.00 95.62 111 PHE A CA 1
ATOM 901 C C . PHE A 1 111 ? 9.142 -2.943 -13.699 1.00 95.62 111 PHE A C 1
ATOM 903 O O . PHE A 1 111 ? 8.519 -3.016 -12.645 1.00 95.62 111 PHE A O 1
ATOM 910 N N . ILE A 1 112 ? 8.994 -1.945 -14.574 1.00 97.12 112 ILE A N 1
ATOM 911 C CA . ILE A 1 112 ? 8.149 -0.763 -14.350 1.00 97.12 112 ILE A CA 1
ATOM 912 C C . ILE A 1 112 ? 6.683 -1.181 -14.188 1.00 97.12 112 ILE A C 1
ATOM 914 O O . ILE A 1 112 ? 6.023 -0.750 -13.249 1.00 97.12 112 ILE A O 1
ATOM 918 N N . HIS A 1 113 ? 6.189 -2.084 -15.045 1.00 97.50 113 HIS A N 1
ATOM 919 C CA . HIS A 1 113 ? 4.824 -2.612 -14.947 1.00 97.50 113 HIS A CA 1
ATOM 920 C C . HIS A 1 113 ? 4.561 -3.302 -13.603 1.00 97.50 113 HIS A C 1
ATOM 922 O O . HIS A 1 113 ? 3.518 -3.081 -12.992 1.00 97.50 113 HIS A O 1
ATOM 928 N N . ALA A 1 114 ? 5.518 -4.094 -13.109 1.00 95.94 114 ALA A N 1
ATOM 929 C CA . ALA A 1 114 ? 5.361 -4.774 -11.830 1.00 95.94 114 ALA A CA 1
ATOM 930 C C . ALA A 1 114 ? 5.283 -3.797 -10.650 1.00 95.94 114 ALA A C 1
ATOM 932 O O . ALA A 1 114 ? 4.528 -4.057 -9.719 1.00 95.94 114 ALA A O 1
ATOM 933 N N . ILE A 1 115 ? 6.043 -2.699 -10.687 1.00 96.94 115 ILE A N 1
ATOM 934 C CA . ILE A 1 115 ? 5.966 -1.653 -9.659 1.00 96.94 115 ILE A CA 1
ATOM 935 C C . ILE A 1 115 ? 4.629 -0.920 -9.778 1.00 96.94 115 ILE A C 1
ATOM 937 O O . ILE A 1 115 ? 3.936 -0.793 -8.783 1.00 96.94 115 ILE A O 1
ATOM 941 N N . ALA A 1 116 ? 4.178 -0.580 -10.992 1.00 98.12 116 ALA A N 1
ATOM 942 C CA . ALA A 1 116 ? 2.851 0.013 -11.184 1.00 98.12 116 ALA A CA 1
ATOM 943 C C . ALA A 1 116 ? 1.737 -0.880 -10.606 1.00 98.12 116 ALA A C 1
ATOM 945 O O . ALA A 1 116 ? 0.798 -0.396 -9.986 1.00 98.12 116 ALA A O 1
ATOM 946 N N . HIS A 1 117 ? 1.838 -2.204 -10.752 1.00 97.50 117 HIS A N 1
ATOM 947 C CA . HIS A 1 117 ? 0.876 -3.109 -10.124 1.00 97.50 117 HIS A CA 1
ATOM 948 C C . HIS A 1 117 ? 0.944 -3.104 -8.590 1.00 97.50 117 HIS A C 1
ATOM 950 O O . HIS A 1 117 ? -0.095 -3.259 -7.947 1.00 97.50 117 HIS A O 1
ATOM 956 N N . ILE A 1 118 ? 2.136 -2.933 -8.011 1.00 96.81 118 ILE A N 1
ATOM 957 C CA . ILE A 1 118 ? 2.313 -2.766 -6.564 1.00 96.81 118 ILE A CA 1
ATOM 958 C C . ILE A 1 118 ? 1.616 -1.481 -6.109 1.00 96.81 118 ILE A C 1
ATOM 960 O O . ILE A 1 118 ? 0.731 -1.587 -5.266 1.00 96.81 118 ILE A O 1
ATOM 964 N N . GLU A 1 119 ? 1.871 -0.339 -6.756 1.00 98.38 119 GLU A N 1
ATOM 965 C CA . GLU A 1 119 ? 1.236 0.933 -6.366 1.00 98.38 119 GLU A CA 1
ATOM 966 C C . GLU A 1 119 ? -0.286 0.882 -6.521 1.00 98.38 119 GLU A C 1
ATOM 968 O O . GLU A 1 119 ? -1.033 1.342 -5.662 1.00 98.38 119 GLU A O 1
ATOM 973 N N . PHE A 1 120 ? -0.799 0.233 -7.573 1.00 98.38 120 PHE A N 1
ATOM 974 C CA . PHE A 1 120 ? -2.246 0.058 -7.709 1.00 98.38 120 PHE A CA 1
ATOM 975 C C . PHE A 1 120 ? -2.849 -0.799 -6.583 1.00 98.38 120 PHE A C 1
ATOM 977 O O . PHE A 1 120 ? -3.966 -0.541 -6.127 1.00 98.38 120 PHE A O 1
ATOM 984 N N . ASN A 1 121 ? -2.127 -1.826 -6.123 1.00 97.88 121 ASN A N 1
ATOM 985 C CA . ASN A 1 121 ? -2.543 -2.582 -4.943 1.00 97.88 121 ASN A CA 1
ATOM 986 C C . ASN A 1 121 ? -2.470 -1.710 -3.684 1.00 97.88 121 ASN A C 1
ATOM 988 O O . ASN A 1 121 ? -3.402 -1.777 -2.887 1.00 97.88 121 ASN A O 1
ATOM 992 N N . ALA A 1 122 ? -1.437 -0.881 -3.528 1.00 98.44 122 ALA A N 1
ATOM 993 C CA . ALA A 1 122 ? -1.279 0.030 -2.397 1.00 98.44 122 ALA A CA 1
ATOM 994 C C . ALA A 1 122 ? -2.452 1.026 -2.295 1.00 98.44 122 ALA A C 1
ATOM 996 O O . ALA A 1 122 ? -3.021 1.175 -1.211 1.00 98.44 122 ALA A O 1
ATOM 997 N N . ILE A 1 123 ? -2.953 1.559 -3.425 1.00 98.75 123 ILE A N 1
ATOM 998 C CA . ILE A 1 123 ? -4.216 2.329 -3.470 1.00 98.75 123 ILE A CA 1
ATOM 999 C C . ILE A 1 123 ? -5.346 1.526 -2.810 1.00 98.75 123 ILE A C 1
ATOM 1001 O O . ILE A 1 123 ? -5.987 1.990 -1.868 1.00 98.75 123 ILE A O 1
ATOM 1005 N N . LYS A 1 124 ? -5.603 0.297 -3.281 1.00 98.50 124 LYS A N 1
ATOM 1006 C CA . LYS A 1 124 ? -6.697 -0.542 -2.761 1.00 98.50 124 LYS A CA 1
ATOM 1007 C C . LYS A 1 124 ? -6.492 -0.900 -1.286 1.00 98.50 124 LYS A C 1
ATOM 1009 O O . LYS A 1 124 ? -7.467 -0.927 -0.542 1.00 98.50 124 LYS A O 1
ATOM 1014 N N . LEU A 1 125 ? -5.262 -1.162 -0.849 1.00 98.69 125 LEU A N 1
ATOM 1015 C CA . LEU A 1 125 ? -4.933 -1.505 0.538 1.00 98.69 125 LEU A CA 1
ATOM 1016 C C . LEU A 1 125 ? -5.178 -0.331 1.490 1.00 98.69 125 LEU A C 1
ATOM 1018 O O . LEU A 1 125 ? -5.795 -0.525 2.541 1.00 98.69 125 LEU A O 1
ATOM 1022 N N . ALA A 1 126 ? -4.754 0.872 1.099 1.00 98.81 126 ALA A N 1
ATOM 1023 C CA . ALA A 1 126 ? -4.953 2.102 1.855 1.00 98.81 126 ALA A CA 1
ATOM 1024 C C . ALA A 1 126 ? -6.444 2.486 1.940 1.00 98.81 126 ALA A C 1
ATOM 1026 O O . ALA A 1 126 ? -6.955 2.807 3.016 1.00 98.81 126 ALA A O 1
ATOM 1027 N N . LEU A 1 127 ? -7.192 2.346 0.840 1.00 98.75 127 LEU A N 1
ATOM 1028 C CA . LEU A 1 127 ? -8.650 2.511 0.860 1.00 98.75 127 LEU A CA 1
ATOM 1029 C C . LEU A 1 127 ? -9.336 1.458 1.738 1.00 98.75 127 LEU A C 1
ATOM 1031 O O . LEU A 1 127 ? -10.262 1.787 2.476 1.00 98.75 127 LEU A O 1
ATOM 1035 N N . ASP A 1 128 ? -8.899 0.196 1.675 1.00 98.69 128 ASP A N 1
ATOM 1036 C CA . ASP A 1 128 ? -9.513 -0.898 2.428 1.00 98.69 128 ASP A CA 1
ATOM 1037 C C . ASP A 1 128 ? -9.337 -0.724 3.930 1.00 98.69 128 ASP A C 1
ATOM 1039 O O . ASP A 1 128 ? -10.296 -0.923 4.665 1.00 98.69 128 ASP A O 1
ATOM 1043 N N . ILE A 1 129 ? -8.159 -0.318 4.409 1.00 98.56 129 ILE A N 1
ATOM 1044 C CA . ILE A 1 129 ? -7.971 -0.076 5.844 1.00 98.56 129 ILE A CA 1
ATOM 1045 C C . ILE A 1 129 ? -8.801 1.127 6.327 1.00 98.56 129 ILE A C 1
ATOM 1047 O O . ILE A 1 129 ? -9.435 1.041 7.381 1.00 98.56 129 ILE A O 1
ATOM 1051 N N . ALA A 1 130 ? -8.895 2.201 5.532 1.00 97.94 130 ALA A N 1
ATOM 1052 C CA . ALA A 1 130 ? -9.744 3.355 5.833 1.00 97.94 130 ALA A CA 1
ATOM 1053 C C . ALA A 1 130 ? -11.239 2.990 5.836 1.00 97.94 130 ALA A C 1
ATOM 1055 O O . ALA A 1 130 ? -12.017 3.468 6.658 1.00 97.94 130 ALA A O 1
ATOM 1056 N N . TYR A 1 131 ? -11.666 2.133 4.912 1.00 97.81 131 TYR A N 1
ATOM 1057 C CA . TYR A 1 131 ? -13.051 1.705 4.819 1.00 97.81 131 TYR A CA 1
ATOM 1058 C C . TYR A 1 131 ? -13.384 0.656 5.884 1.00 97.81 131 TYR A C 1
ATOM 1060 O O . TYR A 1 131 ? -14.357 0.793 6.609 1.00 97.81 131 TYR A O 1
ATOM 1068 N N . ARG A 1 132 ? -12.621 -0.417 6.019 1.00 97.50 132 ARG A N 1
ATOM 1069 C CA . ARG A 1 132 ? -13.055 -1.616 6.743 1.00 97.50 132 ARG A CA 1
ATOM 1070 C C . ARG A 1 132 ? -13.162 -1.419 8.249 1.00 97.50 132 ARG A C 1
ATOM 1072 O O . ARG A 1 132 ? -14.114 -1.902 8.863 1.00 97.50 132 ARG A O 1
ATOM 1079 N N . PHE A 1 133 ? -12.214 -0.701 8.835 1.00 97.44 133 PHE A N 1
ATOM 1080 C CA . PHE A 1 133 ? -12.126 -0.548 10.280 1.00 97.44 133 PHE A CA 1
ATOM 1081 C C . PHE A 1 133 ? -12.904 0.687 10.733 1.00 97.44 133 PHE A C 1
ATOM 1083 O O . PHE A 1 133 ? -12.716 1.783 10.214 1.00 97.44 133 PHE A O 1
ATOM 1090 N N . LYS A 1 134 ? -13.831 0.481 11.671 1.00 94.94 134 LYS A N 1
ATOM 1091 C CA . LYS A 1 134 ? -14.740 1.510 12.199 1.00 94.94 134 LYS A CA 1
ATOM 1092 C C . LYS A 1 134 ? -14.254 2.033 13.546 1.00 94.94 134 LYS A C 1
ATOM 1094 O O . LYS A 1 134 ? -13.517 1.350 14.248 1.00 94.94 134 LYS A O 1
ATOM 1099 N N . GLY A 1 135 ? -14.763 3.192 13.959 1.00 92.88 135 GLY A N 1
ATOM 1100 C CA . GLY A 1 135 ? -14.558 3.730 15.307 1.00 92.88 135 GLY A CA 1
ATOM 1101 C C . GLY A 1 135 ? -13.188 4.368 15.538 1.00 92.88 135 GLY A C 1
ATOM 1102 O O . GLY A 1 135 ? -12.892 4.767 16.661 1.00 92.88 135 GLY A O 1
ATOM 1103 N N . MET A 1 136 ? -12.376 4.497 14.489 1.00 95.44 136 MET A N 1
ATOM 1104 C CA . MET A 1 136 ? -11.090 5.183 14.552 1.00 95.44 136 MET A CA 1
ATOM 1105 C C . MET A 1 136 ? -11.272 6.711 14.555 1.00 95.44 136 MET A C 1
ATOM 1107 O O . MET A 1 136 ? -12.294 7.219 14.082 1.00 95.44 136 MET A O 1
ATOM 1111 N N . PRO A 1 137 ? -10.311 7.485 15.092 1.00 94.75 137 PRO A N 1
ATOM 1112 C CA . PRO A 1 137 ? -10.367 8.943 15.020 1.00 94.75 137 PRO A CA 1
ATOM 1113 C C . PRO A 1 137 ? -10.309 9.434 13.567 1.00 94.75 137 PRO A C 1
ATOM 1115 O O . PRO A 1 137 ? -9.733 8.786 12.700 1.00 94.75 137 PRO A O 1
ATOM 1118 N N . ALA A 1 138 ? -10.839 10.632 13.307 1.00 93.50 138 ALA A N 1
ATOM 1119 C CA . ALA A 1 138 ? -10.867 11.240 11.971 1.00 93.50 138 ALA A CA 1
ATOM 1120 C C . ALA A 1 138 ? -9.507 11.218 11.251 1.00 93.50 138 ALA A C 1
ATOM 1122 O O . ALA A 1 138 ? -9.445 10.974 10.048 1.00 93.50 138 ALA A O 1
ATOM 1123 N N . GLN A 1 139 ? -8.419 11.445 11.995 1.00 95.75 139 GLN A N 1
ATOM 1124 C CA . GLN A 1 139 ? -7.073 11.469 11.433 1.00 95.75 139 GLN A CA 1
ATOM 1125 C C . GLN A 1 139 ? -6.653 10.115 10.844 1.00 95.75 139 GLN A C 1
ATOM 1127 O O . GLN A 1 139 ? -5.925 10.110 9.865 1.00 95.75 139 GLN A O 1
ATOM 1132 N N . PHE A 1 140 ? -7.153 8.986 11.360 1.00 97.69 140 PHE A N 1
ATOM 1133 C CA . PHE A 1 140 ? -6.862 7.655 10.809 1.00 97.69 140 PHE A CA 1
ATOM 1134 C C . PHE A 1 140 ? -7.337 7.548 9.367 1.00 97.69 140 PHE A C 1
ATOM 1136 O O . PHE A 1 140 ? -6.583 7.175 8.476 1.00 97.69 140 PHE A O 1
ATOM 1143 N N . TYR A 1 141 ? -8.581 7.950 9.121 1.00 97.00 141 TYR A N 1
ATOM 1144 C CA . TYR A 1 141 ? -9.156 7.923 7.783 1.00 97.00 141 TYR A CA 1
ATOM 1145 C C . TYR A 1 141 ? -8.469 8.920 6.845 1.00 97.00 141 TYR A C 1
ATOM 1147 O O . TYR A 1 141 ? -8.261 8.609 5.675 1.00 97.00 141 TYR A O 1
ATOM 1155 N N . LYS A 1 142 ? -8.098 10.102 7.356 1.00 95.88 142 LYS A N 1
ATOM 1156 C CA . LYS A 1 142 ? -7.374 11.121 6.582 1.00 95.88 142 LYS A CA 1
ATOM 1157 C C . LYS A 1 142 ? -5.977 10.652 6.183 1.00 95.88 142 LYS A C 1
ATOM 1159 O O . LYS A 1 142 ? -5.620 10.804 5.023 1.00 95.88 142 LYS A O 1
ATOM 1164 N N . ASP A 1 143 ? -5.228 10.054 7.108 1.00 98.06 143 ASP A N 1
ATOM 1165 C CA . ASP A 1 143 ? -3.884 9.527 6.849 1.00 98.06 143 ASP A CA 1
ATOM 1166 C C . ASP A 1 143 ? -3.929 8.419 5.786 1.00 98.06 143 ASP A C 1
ATOM 1168 O O . ASP A 1 143 ? -3.153 8.437 4.838 1.00 98.06 143 ASP A O 1
ATOM 1172 N N . TRP A 1 144 ? -4.886 7.489 5.870 1.00 98.56 144 TRP A N 1
ATOM 1173 C CA . TRP A 1 144 ? -4.973 6.403 4.887 1.00 98.56 144 TRP A CA 1
ATOM 1174 C C . TRP A 1 144 ? -5.468 6.844 3.511 1.00 98.56 144 TRP A C 1
ATOM 1176 O O . TRP A 1 144 ? -5.020 6.311 2.500 1.00 98.56 144 TRP A O 1
ATOM 1186 N N . VAL A 1 145 ? -6.352 7.839 3.433 1.00 98.00 145 VAL A N 1
ATOM 1187 C CA . VAL A 1 145 ? -6.746 8.403 2.134 1.00 98.00 145 VAL A CA 1
ATOM 1188 C C . VAL A 1 145 ? -5.660 9.306 1.553 1.00 98.00 145 VAL A C 1
ATOM 1190 O O . VAL A 1 145 ? -5.537 9.384 0.333 1.00 98.00 145 VAL A O 1
ATOM 1193 N N . TYR A 1 146 ? -4.838 9.932 2.399 1.00 98.31 146 TYR A N 1
ATOM 1194 C CA . TYR A 1 146 ? -3.611 10.596 1.965 1.00 98.31 146 TYR A CA 1
ATOM 1195 C C . TYR A 1 146 ? -2.674 9.592 1.279 1.00 98.31 146 TYR A C 1
ATOM 1197 O O . TYR A 1 146 ? -2.330 9.811 0.121 1.00 98.31 146 TYR A O 1
ATOM 1205 N N . VAL A 1 147 ? -2.383 8.452 1.923 1.00 98.69 147 VAL A N 1
ATOM 1206 C CA . VAL A 1 147 ? -1.578 7.372 1.315 1.00 98.69 147 VAL A CA 1
ATOM 1207 C C . VAL A 1 147 ? -2.200 6.926 -0.006 1.00 98.69 147 VAL A C 1
ATOM 1209 O O . VAL A 1 147 ? -1.548 6.977 -1.037 1.00 98.69 147 VAL A O 1
ATOM 1212 N N . ALA A 1 148 ? -3.495 6.587 -0.028 1.00 98.81 148 ALA A N 1
ATOM 1213 C CA . ALA A 1 148 ? -4.163 6.147 -1.256 1.00 98.81 148 ALA A CA 1
ATOM 1214 C C . ALA A 1 148 ? -4.038 7.159 -2.414 1.00 98.81 148 ALA A C 1
ATOM 1216 O O . ALA A 1 148 ? -3.955 6.766 -3.580 1.00 98.81 148 ALA A O 1
ATOM 1217 N N . ASN A 1 149 ? -4.041 8.459 -2.108 1.00 98.56 149 ASN A N 1
ATOM 1218 C CA . ASN A 1 149 ? -3.861 9.518 -3.093 1.00 98.56 149 ASN A CA 1
ATOM 1219 C C . ASN A 1 149 ? -2.405 9.633 -3.583 1.00 98.56 149 ASN A C 1
ATOM 1221 O O . ASN A 1 149 ? -2.197 9.808 -4.788 1.00 98.56 149 ASN A O 1
ATOM 1225 N N . ASP A 1 150 ? -1.416 9.489 -2.699 1.00 98.62 150 ASP A N 1
ATOM 1226 C CA . ASP A 1 150 ? 0.001 9.426 -3.086 1.00 98.62 150 ASP A CA 1
ATOM 1227 C C . ASP A 1 150 ? 0.272 8.198 -3.968 1.00 98.62 150 ASP A C 1
ATOM 1229 O O . ASP A 1 150 ? 0.867 8.330 -5.041 1.00 98.62 150 ASP A O 1
ATOM 1233 N N . GLU A 1 151 ? -0.331 7.049 -3.662 1.00 98.81 151 GLU A N 1
ATOM 1234 C CA . GLU A 1 151 ? -0.225 5.866 -4.523 1.00 98.81 151 GLU A CA 1
ATOM 1235 C C . GLU A 1 151 ? -0.891 6.049 -5.890 1.00 98.81 151 GLU A C 1
ATOM 1237 O O . GLU A 1 151 ? -0.409 5.538 -6.904 1.00 98.81 151 GLU A O 1
ATOM 1242 N N . CYS A 1 152 ? -1.963 6.847 -5.983 1.00 98.81 152 CYS A N 1
ATOM 1243 C CA . CYS A 1 152 ? -2.523 7.236 -7.281 1.00 98.81 152 CYS A CA 1
ATOM 1244 C C . CYS A 1 152 ? -1.518 8.055 -8.109 1.00 98.81 152 CYS A C 1
ATOM 1246 O O . CYS A 1 152 ? -1.454 7.902 -9.333 1.00 98.81 152 CYS A O 1
ATOM 1248 N N . LYS A 1 153 ? -0.738 8.933 -7.466 1.00 98.69 153 LYS A N 1
ATOM 1249 C CA . LYS A 1 153 ? 0.343 9.698 -8.109 1.00 98.69 153 LYS A CA 1
ATOM 1250 C C . LYS A 1 153 ? 1.473 8.760 -8.542 1.00 98.69 153 LYS A C 1
ATOM 1252 O O . LYS A 1 153 ? 1.874 8.831 -9.706 1.00 98.69 153 LYS A O 1
ATOM 1257 N N . HIS A 1 154 ? 1.944 7.868 -7.671 1.00 98.81 154 HIS A N 1
ATOM 1258 C CA . HIS A 1 154 ? 3.002 6.895 -7.974 1.00 98.81 154 HIS A CA 1
ATOM 1259 C C . HIS A 1 154 ? 2.629 6.006 -9.160 1.00 98.81 154 HIS A C 1
ATOM 1261 O O . HIS A 1 154 ? 3.355 5.929 -10.158 1.00 98.81 154 HIS A O 1
ATOM 1267 N N . PHE A 1 155 ? 1.432 5.423 -9.103 1.00 98.81 155 PHE A N 1
ATOM 1268 C CA . PHE A 1 155 ? 0.874 4.610 -10.170 1.00 98.81 155 PHE A CA 1
ATOM 1269 C C . PHE A 1 155 ? 0.840 5.355 -11.510 1.00 98.81 155 PHE A C 1
ATOM 1271 O O . PHE A 1 155 ? 1.251 4.811 -12.538 1.00 98.81 155 PHE A O 1
ATOM 1278 N N . GLN A 1 156 ? 0.384 6.612 -11.516 1.00 98.75 156 GLN A N 1
ATOM 1279 C CA . GLN A 1 156 ? 0.288 7.403 -12.740 1.00 98.75 156 GLN A CA 1
ATOM 1280 C C . GLN A 1 156 ? 1.667 7.764 -13.311 1.00 98.75 156 GLN A C 1
ATOM 1282 O O . GLN A 1 156 ? 1.839 7.709 -14.530 1.00 98.75 156 GLN A O 1
ATOM 1287 N N . LEU A 1 157 ? 2.650 8.097 -12.464 1.00 98.75 157 LEU A N 1
ATOM 1288 C CA . LEU A 1 157 ? 4.035 8.336 -12.893 1.00 98.75 157 LEU A CA 1
ATOM 1289 C C . LEU A 1 157 ? 4.595 7.106 -13.616 1.00 98.75 157 LEU A C 1
ATOM 1291 O O . LEU A 1 157 ? 5.124 7.221 -14.722 1.00 98.75 157 LEU A O 1
ATOM 1295 N N . LEU A 1 158 ? 4.402 5.922 -13.032 1.00 98.69 158 LEU A N 1
ATOM 1296 C CA . LEU A 1 158 ? 4.857 4.662 -13.612 1.00 98.69 158 LEU A CA 1
ATOM 1297 C C . LEU A 1 158 ? 4.105 4.307 -14.895 1.00 98.69 158 LEU A C 1
ATOM 1299 O O . LEU A 1 158 ? 4.736 3.857 -15.845 1.00 98.69 158 LEU A O 1
ATOM 1303 N N . CYS A 1 159 ? 2.789 4.528 -14.967 1.00 98.50 159 CYS A N 1
ATOM 1304 C CA . CYS A 1 159 ? 2.011 4.288 -16.187 1.00 98.50 159 CYS A CA 1
ATOM 1305 C C . CYS A 1 159 ? 2.441 5.205 -17.336 1.00 98.50 159 CYS A C 1
ATOM 1307 O O . CYS A 1 159 ? 2.615 4.739 -18.463 1.00 98.50 159 CYS A O 1
ATOM 1309 N N . ASN A 1 160 ? 2.649 6.493 -17.051 1.00 98.44 160 ASN A N 1
ATOM 1310 C CA . ASN A 1 160 ? 3.126 7.456 -18.041 1.00 98.44 160 ASN A CA 1
ATOM 1311 C C . ASN A 1 160 ? 4.518 7.071 -18.548 1.00 98.44 160 ASN A C 1
ATOM 1313 O O . ASN A 1 160 ? 4.775 7.120 -19.749 1.00 98.44 160 ASN A O 1
ATOM 1317 N N . HIS A 1 161 ? 5.398 6.639 -17.644 1.00 97.94 161 HIS A N 1
ATOM 1318 C CA . HIS A 1 161 ? 6.731 6.171 -18.009 1.00 97.94 161 HIS A CA 1
ATOM 1319 C C . HIS A 1 161 ? 6.695 4.861 -18.794 1.00 97.94 161 HIS A C 1
ATOM 1321 O O . HIS A 1 161 ? 7.381 4.719 -19.800 1.00 97.94 161 HIS A O 1
ATOM 1327 N N . LEU A 1 162 ? 5.845 3.912 -18.400 1.00 97.00 162 LEU A N 1
ATOM 1328 C CA . LEU A 1 162 ? 5.664 2.640 -19.096 1.00 97.00 162 LEU A CA 1
ATOM 1329 C C . LEU A 1 162 ? 5.215 2.841 -20.553 1.00 97.00 162 LEU A C 1
ATOM 1331 O O . LEU A 1 162 ? 5.693 2.128 -21.436 1.00 97.00 162 LEU A O 1
ATOM 1335 N N . ALA A 1 163 ? 4.379 3.853 -20.811 1.00 97.06 163 ALA A N 1
ATOM 1336 C CA . ALA A 1 163 ? 3.933 4.212 -22.154 1.00 97.06 163 ALA A CA 1
ATOM 1337 C C . ALA A 1 163 ? 5.083 4.642 -23.083 1.00 97.06 163 ALA A C 1
ATOM 1339 O O . ALA A 1 163 ? 4.987 4.437 -24.290 1.00 97.06 163 ALA A 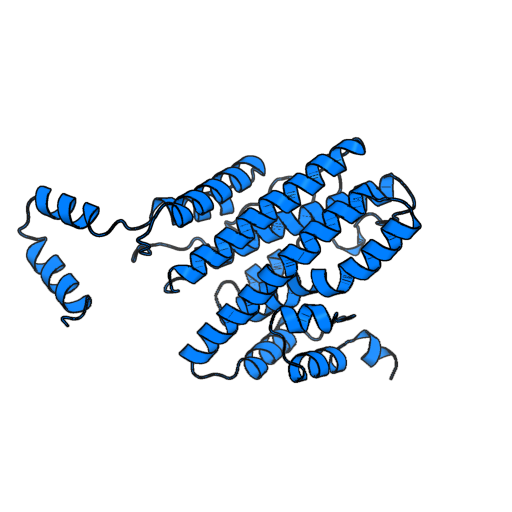O 1
ATOM 1340 N N . THR A 1 164 ? 6.196 5.160 -22.545 1.00 96.19 164 THR A N 1
ATOM 1341 C CA . THR A 1 164 ? 7.401 5.485 -23.340 1.00 96.19 164 THR A CA 1
ATOM 1342 C C . THR A 1 164 ? 8.107 4.247 -23.899 1.00 96.19 164 THR A C 1
ATOM 1344 O O . THR A 1 164 ? 8.923 4.358 -24.809 1.00 96.19 164 THR A O 1
ATOM 1347 N N . TYR A 1 165 ? 7.761 3.062 -23.389 1.00 93.81 165 TYR A N 1
ATOM 1348 C CA . TYR A 1 165 ? 8.246 1.769 -23.859 1.00 93.81 165 TYR A CA 1
ATOM 1349 C C . TYR A 1 165 ? 7.208 1.017 -24.714 1.00 93.81 165 TYR A C 1
ATOM 1351 O O . TYR A 1 165 ? 7.290 -0.211 -24.814 1.00 93.81 165 TYR A O 1
ATOM 1359 N N . ASP A 1 166 ? 6.210 1.710 -25.279 1.00 94.50 166 ASP A N 1
ATOM 1360 C CA . ASP A 1 166 ? 5.096 1.112 -26.035 1.00 94.50 166 ASP A CA 1
ATOM 1361 C C . ASP A 1 166 ? 4.395 -0.018 -25.253 1.00 94.50 166 ASP A C 1
ATOM 1363 O O . ASP A 1 166 ? 4.093 -1.091 -25.780 1.00 94.50 166 ASP A O 1
ATOM 1367 N N . CYS A 1 167 ? 4.202 0.199 -23.951 1.00 96.19 167 CYS A N 1
ATOM 1368 C CA . CYS A 1 167 ? 3.603 -0.757 -23.026 1.00 96.19 167 CYS A CA 1
ATOM 1369 C C . CYS A 1 167 ? 2.577 -0.045 -22.142 1.00 96.19 167 CYS A C 1
ATOM 1371 O O . CYS A 1 167 ? 2.785 1.092 -21.720 1.00 96.19 167 CYS A O 1
ATOM 1373 N N . GLN A 1 168 ? 1.467 -0.710 -21.845 1.00 97.06 168 GLN A N 1
ATOM 1374 C CA . GLN A 1 168 ? 0.407 -0.192 -20.990 1.00 97.06 168 GLN A CA 1
ATOM 1375 C C . GLN A 1 168 ? 0.268 -1.023 -19.716 1.00 97.06 168 GLN A C 1
ATOM 1377 O O . GLN A 1 168 ? 0.626 -2.205 -19.644 1.00 97.06 168 GLN A O 1
ATOM 1382 N N . TYR A 1 169 ? -0.288 -0.402 -18.673 1.00 97.69 169 TYR A N 1
ATOM 1383 C CA . TYR A 1 169 ? -0.655 -1.142 -17.476 1.00 97.69 169 TYR A CA 1
ATOM 1384 C C . TYR A 1 169 ? -1.697 -2.211 -17.820 1.00 97.69 169 TYR A C 1
ATOM 1386 O O . TYR A 1 169 ? -2.813 -1.916 -18.237 1.00 97.69 169 TYR A O 1
ATOM 1394 N N . GLY A 1 170 ? -1.298 -3.468 -17.646 1.00 96.88 170 GLY A N 1
ATOM 1395 C CA . GLY A 1 170 ? -2.122 -4.641 -17.926 1.00 96.88 170 GLY A CA 1
ATOM 1396 C C . GLY A 1 170 ? -1.583 -5.523 -19.053 1.00 96.88 170 GLY A C 1
ATOM 1397 O O . GLY A 1 170 ? -2.042 -6.658 -19.180 1.00 96.88 170 GLY A O 1
ATOM 1398 N N . ASP A 1 171 ? -0.599 -5.046 -19.823 1.00 96.62 171 ASP A N 1
ATOM 1399 C CA . ASP A 1 171 ? 0.008 -5.812 -20.922 1.00 96.62 171 ASP A CA 1
ATOM 1400 C C . ASP A 1 171 ? 0.872 -6.979 -20.428 1.00 96.62 171 ASP A C 1
ATOM 1402 O O . ASP A 1 171 ? 0.921 -8.035 -21.062 1.00 96.62 171 ASP A O 1
ATOM 1406 N N . ASN A 1 172 ? 1.507 -6.823 -19.264 1.00 95.25 172 ASN A N 1
ATOM 1407 C CA . ASN A 1 172 ? 2.283 -7.879 -18.622 1.00 95.25 172 ASN A CA 1
ATOM 1408 C C . ASN A 1 172 ? 1.485 -8.541 -17.487 1.00 95.25 172 ASN A C 1
ATOM 1410 O O . ASN A 1 172 ? 0.691 -7.875 -16.825 1.00 95.25 172 ASN A O 1
ATOM 1414 N N . PRO A 1 173 ? 1.693 -9.842 -17.212 1.00 94.94 173 PRO A N 1
ATOM 1415 C CA . PRO A 1 173 ? 1.039 -10.509 -16.091 1.00 94.94 173 PRO A CA 1
ATOM 1416 C C . PRO A 1 173 ? 1.609 -10.039 -14.742 1.00 94.94 173 PRO A C 1
ATOM 1418 O O . PRO A 1 173 ? 2.723 -9.517 -14.656 1.00 94.94 173 PRO A O 1
ATOM 1421 N N . SER A 1 174 ? 0.852 -10.242 -13.666 1.00 93.50 174 SER A N 1
ATOM 1422 C CA . SER A 1 174 ? 1.235 -9.882 -12.291 1.00 93.50 174 SER A CA 1
ATOM 1423 C C . SER A 1 174 ? 0.757 -10.924 -11.279 1.00 93.50 174 SER A C 1
ATOM 1425 O O . SER A 1 174 ? 0.286 -11.984 -11.675 1.00 93.50 174 SER A O 1
ATOM 1427 N N . HIS A 1 175 ? 0.944 -10.678 -9.981 1.00 88.50 175 HIS A N 1
ATOM 1428 C CA . HIS A 1 175 ? 0.524 -11.587 -8.912 1.00 88.50 175 HIS A CA 1
ATOM 1429 C C . HIS A 1 175 ? -0.138 -10.813 -7.764 1.00 88.50 175 HIS A C 1
ATOM 1431 O O . HIS A 1 175 ? 0.205 -9.664 -7.507 1.00 88.50 175 HIS A O 1
ATOM 1437 N N . ASP A 1 176 ? -1.018 -11.475 -7.020 1.00 79.88 176 ASP A N 1
ATOM 1438 C CA . ASP A 1 176 ? -1.893 -10.921 -5.972 1.00 79.88 176 ASP A CA 1
ATOM 1439 C C . ASP A 1 176 ? -1.287 -10.959 -4.553 1.00 79.88 176 ASP A C 1
ATOM 1441 O O . ASP A 1 176 ? -1.992 -11.002 -3.540 1.00 79.88 176 ASP A O 1
ATOM 1445 N N . GLY A 1 177 ? 0.047 -10.965 -4.462 1.00 78.25 177 GLY A N 1
ATOM 1446 C CA . GLY A 1 177 ? 0.752 -11.304 -3.221 1.00 78.25 177 GLY A CA 1
ATOM 1447 C C . GLY A 1 177 ? 0.385 -10.405 -2.034 1.00 78.25 177 GLY A C 1
ATOM 1448 O O . GLY A 1 177 ? 0.219 -10.908 -0.922 1.00 78.25 177 GLY A O 1
ATOM 1449 N N . LEU A 1 178 ? 0.217 -9.101 -2.277 1.00 86.88 178 LEU A N 1
ATOM 1450 C CA . LEU A 1 178 ? -0.068 -8.102 -1.243 1.00 86.88 178 LEU A CA 1
ATOM 1451 C C . LEU A 1 178 ? -1.512 -8.195 -0.727 1.00 86.88 178 LEU A C 1
ATOM 1453 O O . LEU A 1 178 ? -1.729 -8.314 0.480 1.00 86.88 178 LEU A O 1
ATOM 1457 N N . TRP A 1 179 ? -2.498 -8.238 -1.629 1.00 95.00 179 TRP A N 1
ATOM 1458 C CA . TRP A 1 179 ? -3.917 -8.301 -1.259 1.00 95.00 179 TRP A CA 1
ATOM 1459 C C . TRP A 1 179 ? -4.268 -9.544 -0.434 1.00 95.00 179 TRP A C 1
ATOM 1461 O O . TRP A 1 179 ? -5.096 -9.487 0.476 1.00 95.00 179 TRP A O 1
ATOM 1471 N N . SER A 1 180 ? -3.575 -10.664 -0.668 1.00 93.31 180 SER A N 1
ATOM 1472 C CA . SER A 1 180 ? -3.771 -11.886 0.120 1.00 93.31 180 SER A CA 1
ATOM 1473 C C . SER A 1 180 ? -3.567 -11.683 1.631 1.00 93.31 180 SER A C 1
ATOM 1475 O O . SER A 1 180 ? -4.174 -12.393 2.434 1.00 93.31 180 SER A O 1
ATOM 1477 N N . MET A 1 181 ? -2.728 -10.721 2.040 1.00 94.94 181 MET A N 1
ATOM 1478 C CA . MET A 1 181 ? -2.529 -10.391 3.452 1.00 94.94 181 MET A CA 1
ATOM 1479 C C . MET A 1 181 ? -3.673 -9.543 4.010 1.00 94.94 181 MET A C 1
ATOM 1481 O O . MET A 1 181 ? -4.083 -9.757 5.150 1.00 94.94 181 MET A O 1
ATOM 1485 N N . ALA A 1 182 ? -4.239 -8.642 3.205 1.00 96.62 182 ALA A N 1
ATOM 1486 C CA . ALA A 1 182 ? -5.425 -7.886 3.588 1.00 96.62 182 ALA A CA 1
ATOM 1487 C C . ALA A 1 182 ? -6.604 -8.820 3.887 1.00 96.62 182 ALA A C 1
ATOM 1489 O O . ALA A 1 182 ? -7.246 -8.668 4.921 1.00 96.62 182 ALA A O 1
ATOM 1490 N N . VAL A 1 183 ? -6.809 -9.850 3.057 1.00 96.75 183 VAL A N 1
ATOM 1491 C CA . VAL A 1 183 ? -7.830 -10.893 3.281 1.00 96.75 183 VAL A CA 1
ATOM 1492 C C . VAL A 1 183 ? -7.602 -11.667 4.580 1.00 96.75 183 VAL A C 1
ATOM 1494 O O . VAL A 1 183 ? -8.554 -11.977 5.277 1.00 96.75 183 VAL A O 1
ATOM 1497 N N . LYS A 1 184 ? -6.352 -11.966 4.949 1.00 96.12 184 LYS A N 1
ATOM 1498 C CA . LYS A 1 184 ? -6.035 -12.686 6.202 1.00 96.12 184 LYS A CA 1
ATOM 1499 C C . LYS A 1 184 ? -6.192 -11.845 7.471 1.00 96.12 184 LYS A C 1
ATOM 1501 O O . LYS A 1 184 ? -6.055 -12.387 8.564 1.00 96.12 184 LYS A O 1
ATOM 1506 N N . THR A 1 185 ? -6.350 -10.535 7.323 1.00 97.19 185 THR A N 1
ATOM 1507 C CA . THR A 1 185 ? -6.345 -9.555 8.416 1.00 97.19 185 THR A CA 1
ATOM 1508 C C . THR A 1 185 ? -7.571 -8.649 8.353 1.00 97.19 185 THR A C 1
ATOM 1510 O O . THR A 1 185 ? -7.562 -7.560 8.915 1.00 97.19 185 THR A O 1
ATOM 1513 N N . ASP A 1 186 ? -8.610 -9.043 7.617 1.00 97.12 186 ASP A N 1
ATOM 1514 C CA . ASP A 1 186 ? -9.781 -8.207 7.348 1.00 97.12 186 ASP A CA 1
ATOM 1515 C C . ASP A 1 186 ? -10.642 -7.967 8.599 1.00 97.12 186 ASP A C 1
ATOM 1517 O O . ASP A 1 186 ? -11.328 -6.951 8.693 1.00 97.12 186 ASP A O 1
ATOM 1521 N N . ASP A 1 187 ? -10.548 -8.852 9.585 1.00 96.56 187 ASP A N 1
ATOM 1522 C CA . ASP A 1 187 ? -11.249 -8.783 10.864 1.00 96.56 187 ASP A CA 1
ATOM 1523 C C . ASP A 1 187 ? -10.392 -8.255 12.031 1.00 96.56 187 ASP A C 1
ATOM 1525 O O . ASP A 1 187 ? -10.911 -8.072 13.133 1.00 96.56 187 ASP A O 1
ATOM 1529 N N . ASN A 1 188 ? -9.100 -7.979 11.815 1.00 97.69 188 ASN A N 1
ATOM 1530 C CA . ASN A 1 188 ? -8.158 -7.646 12.885 1.00 97.69 188 ASN A CA 1
ATOM 1531 C C . ASN A 1 188 ? -7.258 -6.453 12.517 1.00 97.69 188 ASN A C 1
ATOM 1533 O O . ASN A 1 188 ? -6.312 -6.580 11.736 1.00 97.69 188 ASN A O 1
ATOM 1537 N N . LEU A 1 189 ? -7.529 -5.296 13.133 1.00 98.38 189 LEU A N 1
ATOM 1538 C CA . LEU A 1 189 ? -6.817 -4.046 12.856 1.00 98.38 189 LEU A CA 1
ATOM 1539 C C . LEU A 1 189 ? -5.340 -4.094 13.275 1.00 98.38 189 LEU A C 1
ATOM 1541 O O . LEU A 1 189 ? -4.488 -3.645 12.511 1.00 98.38 189 LEU A O 1
ATOM 1545 N N . LEU A 1 190 ? -5.018 -4.666 14.440 1.00 98.25 190 LEU A N 1
ATOM 1546 C CA . LEU A 1 190 ? -3.630 -4.819 14.897 1.00 98.25 190 LEU A CA 1
ATOM 1547 C C . LEU A 1 190 ? -2.815 -5.671 13.917 1.00 98.25 190 LEU A C 1
ATOM 1549 O O . LEU A 1 190 ? -1.705 -5.293 13.532 1.00 98.25 190 LEU A O 1
ATOM 1553 N N . ALA A 1 191 ? -3.393 -6.782 13.450 1.00 98.06 191 ALA A N 1
ATOM 1554 C CA . ALA A 1 191 ? -2.785 -7.639 12.440 1.00 98.06 191 ALA A CA 1
ATOM 1555 C C . ALA A 1 191 ? -2.617 -6.906 11.107 1.00 98.06 191 ALA A C 1
ATOM 1557 O O . ALA A 1 191 ? -1.558 -6.999 10.478 1.00 98.06 191 ALA A O 1
ATOM 1558 N N . ARG A 1 192 ? -3.650 -6.160 10.687 1.00 98.38 192 ARG A N 1
ATOM 1559 C CA . ARG A 1 192 ? -3.630 -5.374 9.454 1.00 98.38 192 ARG A CA 1
ATOM 1560 C C . ARG A 1 192 ? -2.497 -4.358 9.482 1.00 98.38 192 ARG A C 1
ATOM 1562 O O . ARG A 1 192 ? -1.691 -4.369 8.559 1.00 98.38 192 ARG A O 1
ATOM 1569 N N . LEU A 1 193 ? -2.426 -3.530 10.525 1.00 98.50 193 LEU A N 1
ATOM 1570 C CA . LEU A 1 193 ? -1.415 -2.483 10.694 1.00 98.50 193 LEU A CA 1
ATOM 1571 C C . LEU A 1 193 ? -0.002 -3.062 10.789 1.00 98.50 193 LEU A C 1
ATOM 1573 O O . LEU A 1 193 ? 0.910 -2.572 10.128 1.00 98.50 193 LEU A O 1
ATOM 1577 N N . SER A 1 194 ? 0.166 -4.151 11.543 1.00 97.81 194 SER A N 1
ATOM 1578 C CA . SER A 1 194 ? 1.454 -4.836 11.688 1.00 97.81 194 SER A CA 1
ATOM 1579 C C . SER A 1 194 ? 1.992 -5.348 10.353 1.00 97.81 194 SER A C 1
ATOM 1581 O O . SER A 1 194 ? 3.183 -5.233 10.073 1.00 97.81 194 SER A O 1
ATOM 1583 N N . LEU A 1 195 ? 1.133 -5.937 9.520 1.00 96.81 195 LEU A N 1
ATOM 1584 C CA . LEU A 1 195 ? 1.601 -6.706 8.370 1.00 96.81 195 LEU A CA 1
ATOM 1585 C C . LEU A 1 195 ? 1.539 -5.950 7.056 1.00 96.81 195 LEU A C 1
ATOM 1587 O O . LEU A 1 195 ? 2.475 -6.072 6.275 1.00 96.81 195 LEU A O 1
ATOM 1591 N N . VAL A 1 196 ? 0.476 -5.193 6.795 1.00 96.94 196 VAL A N 1
ATOM 1592 C CA . VAL A 1 196 ? 0.302 -4.531 5.499 1.00 96.94 196 VAL A CA 1
ATOM 1593 C C . VAL A 1 196 ? 1.146 -3.250 5.436 1.00 96.94 196 VAL A C 1
ATOM 1595 O O . VAL A 1 196 ? 2.238 -3.327 4.874 1.00 96.94 196 VAL A O 1
ATOM 1598 N N . PRO A 1 197 ? 0.765 -2.125 6.072 1.00 96.88 197 PRO A N 1
ATOM 1599 C CA . PRO A 1 197 ? 1.511 -0.879 5.932 1.00 96.88 197 PRO A CA 1
ATOM 1600 C C . PRO A 1 197 ? 2.871 -0.913 6.633 1.00 96.88 197 PRO A C 1
ATOM 1602 O O . PRO A 1 197 ? 3.815 -0.273 6.191 1.00 96.88 197 PRO A O 1
ATOM 1605 N N . ARG A 1 198 ? 3.011 -1.665 7.732 1.00 96.06 198 ARG A N 1
ATOM 1606 C CA . ARG A 1 198 ? 4.259 -1.644 8.497 1.00 96.06 198 ARG A CA 1
ATOM 1607 C C . ARG A 1 198 ? 5.298 -2.644 7.997 1.00 96.06 198 ARG A C 1
ATOM 1609 O O . ARG A 1 198 ? 6.464 -2.286 7.878 1.00 96.06 198 ARG A O 1
ATOM 1616 N N . TYR A 1 199 ? 4.931 -3.897 7.715 1.00 95.44 199 TYR A N 1
ATOM 1617 C CA . TYR A 1 199 ? 5.902 -4.901 7.255 1.00 95.44 199 TYR A CA 1
ATOM 1618 C C . TYR A 1 199 ? 6.034 -4.972 5.730 1.00 95.44 199 TYR A C 1
ATOM 1620 O O . TYR A 1 199 ? 7.163 -4.936 5.228 1.00 95.44 199 TYR A O 1
ATOM 1628 N N . LEU A 1 200 ? 4.917 -5.140 5.011 1.00 94.50 200 LEU A N 1
ATOM 1629 C CA . LEU A 1 200 ? 4.923 -5.377 3.567 1.00 94.50 200 LEU A CA 1
ATOM 1630 C C . LEU A 1 200 ? 5.312 -4.117 2.792 1.00 94.50 200 LEU A C 1
ATOM 1632 O O . LEU A 1 200 ? 6.219 -4.224 1.969 1.00 94.50 200 LEU A O 1
ATOM 1636 N N . GLU A 1 201 ? 4.745 -2.948 3.102 1.00 93.75 201 GLU A N 1
ATOM 1637 C CA . GLU A 1 201 ? 5.147 -1.696 2.427 1.00 93.75 201 GLU A CA 1
ATOM 1638 C C . GLU A 1 201 ? 6.599 -1.314 2.755 1.00 93.75 201 GLU A C 1
ATOM 1640 O O . GLU A 1 201 ? 7.379 -0.951 1.877 1.00 93.75 201 GLU A O 1
ATOM 1645 N N . ALA A 1 202 ? 7.069 -1.585 3.982 1.00 96.19 202 ALA A N 1
ATOM 1646 C CA . ALA A 1 202 ? 8.477 -1.381 4.343 1.00 96.19 202 ALA A CA 1
ATOM 1647 C C . ALA A 1 202 ? 9.468 -2.222 3.518 1.00 96.19 202 ALA A C 1
ATOM 1649 O O . ALA A 1 202 ? 10.678 -1.986 3.578 1.00 96.19 202 ALA A O 1
ATOM 1650 N N . ARG A 1 203 ? 8.999 -3.200 2.727 1.00 94.94 203 ARG A N 1
ATOM 1651 C CA . ARG A 1 203 ? 9.847 -3.872 1.735 1.00 94.94 203 ARG A CA 1
ATOM 1652 C C . ARG A 1 203 ? 10.309 -2.916 0.642 1.00 94.94 203 ARG A C 1
ATOM 1654 O O . ARG A 1 203 ? 11.435 -3.100 0.185 1.00 94.94 203 ARG A O 1
ATOM 1661 N N . GLY A 1 204 ? 9.523 -1.903 0.273 1.00 94.25 204 GLY A N 1
ATOM 1662 C CA . GLY A 1 204 ? 9.942 -0.830 -0.634 1.00 94.25 204 GLY A CA 1
ATOM 1663 C C . GLY A 1 204 ? 11.204 -0.129 -0.126 1.00 94.25 204 GLY A C 1
ATOM 1664 O O . GLY A 1 204 ? 12.211 -0.070 -0.834 1.00 94.25 204 GLY A O 1
ATOM 1665 N N . LEU A 1 205 ? 11.220 0.247 1.159 1.00 97.12 205 LEU A N 1
ATOM 1666 C CA . LEU A 1 205 ? 12.376 0.875 1.822 1.00 97.12 205 LEU A CA 1
ATOM 1667 C C . LEU A 1 205 ? 13.650 0.014 1.762 1.00 97.12 205 LEU A C 1
ATOM 1669 O O . LEU A 1 205 ? 14.774 0.525 1.709 1.00 97.12 205 LEU A O 1
ATOM 1673 N N . ASP A 1 206 ? 13.479 -1.307 1.784 1.00 96.19 206 ASP A N 1
ATOM 1674 C CA . ASP A 1 206 ? 14.581 -2.263 1.808 1.00 96.19 206 ASP A CA 1
ATOM 1675 C C . ASP A 1 206 ? 15.169 -2.551 0.425 1.00 96.19 206 ASP A C 1
ATOM 1677 O O . ASP A 1 206 ? 16.378 -2.756 0.293 1.00 96.19 206 ASP A O 1
ATOM 1681 N N . VAL A 1 207 ? 14.313 -2.656 -0.597 1.00 94.25 207 VAL A N 1
ATOM 1682 C CA . VAL A 1 207 ? 14.708 -3.176 -1.914 1.00 94.25 207 VAL A CA 1
ATOM 1683 C C . VAL A 1 207 ? 14.988 -2.076 -2.930 1.00 94.25 207 VAL A C 1
ATOM 1685 O O . VAL A 1 207 ? 15.865 -2.263 -3.778 1.00 94.25 207 VAL A O 1
ATOM 1688 N N . THR A 1 208 ? 14.294 -0.940 -2.840 1.00 96.00 208 THR A N 1
ATOM 1689 C CA . THR A 1 208 ? 14.402 0.160 -3.806 1.00 96.00 208 THR A CA 1
ATOM 1690 C C . THR A 1 208 ? 15.807 0.768 -3.883 1.00 96.00 208 THR A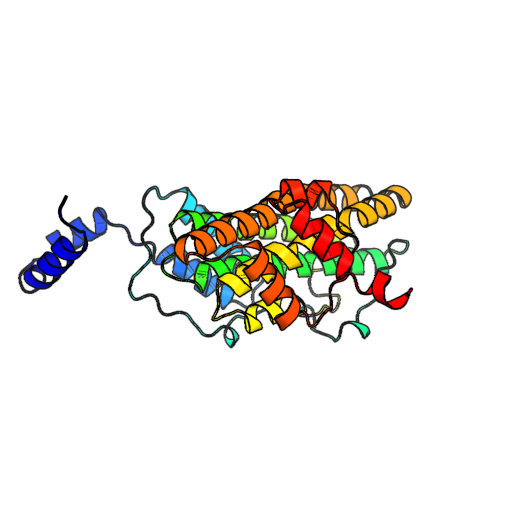 C 1
ATOM 1692 O O . THR A 1 208 ? 16.276 0.956 -5.005 1.00 96.00 208 THR A O 1
ATOM 1695 N N . PRO A 1 209 ? 16.570 0.967 -2.785 1.00 96.06 209 PRO A N 1
ATOM 1696 C CA . PRO A 1 209 ? 17.934 1.504 -2.878 1.00 96.06 209 PRO A CA 1
ATOM 1697 C C . PRO A 1 209 ? 18.860 0.684 -3.790 1.00 96.06 209 PRO A C 1
ATOM 1699 O O . PRO A 1 209 ? 19.525 1.222 -4.671 1.00 96.06 209 PRO A O 1
ATOM 1702 N N . ALA A 1 210 ? 18.836 -0.646 -3.664 1.00 94.81 210 ALA A N 1
ATOM 1703 C CA . ALA A 1 210 ? 19.634 -1.527 -4.519 1.00 94.81 210 ALA A CA 1
ATOM 1704 C C . ALA A 1 210 ? 19.117 -1.580 -5.972 1.00 94.81 210 ALA A C 1
ATOM 1706 O O . ALA A 1 210 ? 19.848 -1.977 -6.884 1.00 94.81 210 ALA A O 1
ATOM 1707 N N . MET A 1 211 ? 17.845 -1.242 -6.207 1.00 94.81 211 MET A N 1
ATOM 1708 C CA . MET A 1 211 ? 17.300 -1.074 -7.557 1.00 94.81 211 MET A CA 1
ATOM 1709 C C . MET A 1 211 ? 17.772 0.245 -8.175 1.00 94.81 211 MET A C 1
ATOM 1711 O O . MET A 1 211 ? 18.209 0.225 -9.324 1.00 94.81 211 MET A O 1
ATOM 1715 N N . LEU A 1 212 ? 17.775 1.342 -7.412 1.00 97.25 212 LEU A N 1
ATOM 1716 C CA . LEU A 1 212 ? 18.302 2.645 -7.831 1.00 97.25 212 LEU A CA 1
ATOM 1717 C C . LEU A 1 212 ? 19.767 2.543 -8.271 1.00 97.25 212 LEU A C 1
ATOM 1719 O O . LEU A 1 212 ? 20.098 2.933 -9.388 1.00 97.25 212 LEU A O 1
ATOM 1723 N N . GLU A 1 213 ? 20.631 1.903 -7.475 1.00 96.81 213 GLU A N 1
ATOM 1724 C CA . GLU A 1 213 ? 22.039 1.665 -7.844 1.00 96.81 213 GLU A CA 1
ATOM 1725 C C . GLU A 1 213 ? 22.188 0.963 -9.208 1.00 96.81 213 GLU A C 1
ATOM 1727 O O . GLU A 1 213 ? 23.046 1.311 -10.031 1.00 96.81 213 GLU A O 1
ATOM 1732 N N . LYS A 1 214 ? 21.327 -0.027 -9.481 1.00 95.38 214 LYS A N 1
ATOM 1733 C CA . LYS A 1 214 ? 21.323 -0.755 -10.758 1.00 95.38 214 LYS A CA 1
ATOM 1734 C C . LYS A 1 214 ? 20.842 0.118 -11.910 1.00 95.38 214 LYS A C 1
ATOM 1736 O O . LYS A 1 214 ? 21.427 0.037 -12.990 1.00 95.38 214 LYS A O 1
ATOM 1741 N N . LEU A 1 215 ? 19.808 0.928 -11.699 1.00 96.44 215 LEU A N 1
ATOM 1742 C CA . LEU A 1 215 ? 19.288 1.853 -12.709 1.00 96.44 215 LEU A CA 1
ATOM 1743 C C . LEU A 1 215 ? 20.331 2.916 -13.067 1.00 96.44 215 LEU A C 1
ATOM 1745 O O . LEU A 1 215 ? 20.597 3.118 -14.251 1.00 96.44 215 LEU A O 1
ATOM 1749 N N . TYR A 1 216 ? 21.024 3.483 -12.074 1.00 96.94 216 TYR A N 1
ATOM 1750 C CA . TYR A 1 216 ? 22.135 4.414 -12.295 1.00 96.94 216 TYR A CA 1
ATOM 1751 C C . TYR A 1 216 ? 23.276 3.791 -13.087 1.00 96.94 216 TYR A C 1
ATOM 1753 O O . TYR A 1 216 ? 23.754 4.373 -14.062 1.00 96.94 216 TYR A O 1
ATOM 1761 N N . THR A 1 217 ? 23.662 2.564 -12.741 1.00 95.69 217 THR A N 1
ATOM 1762 C CA . THR A 1 217 ? 24.682 1.818 -13.493 1.00 95.69 217 THR A CA 1
ATOM 1763 C C . THR A 1 217 ? 24.273 1.611 -14.956 1.00 95.69 217 THR A C 1
ATOM 1765 O O . THR A 1 217 ? 25.111 1.645 -15.857 1.00 95.69 217 THR A O 1
ATOM 1768 N N . GLN A 1 218 ? 22.977 1.428 -15.211 1.00 94.06 218 GLN A N 1
ATOM 1769 C CA . GLN A 1 218 ? 22.413 1.270 -16.551 1.00 94.06 218 GLN A CA 1
ATOM 1770 C C . GLN A 1 218 ? 22.042 2.588 -17.235 1.00 94.06 218 GLN A C 1
ATOM 1772 O O . GLN A 1 218 ? 21.543 2.556 -18.361 1.00 94.06 218 GLN A O 1
ATOM 1777 N N . LYS A 1 219 ? 22.316 3.729 -16.588 1.00 95.00 219 LYS A N 1
ATOM 1778 C CA . LYS A 1 219 ? 21.993 5.081 -17.064 1.00 95.00 219 LYS A CA 1
ATOM 1779 C C . LYS A 1 219 ? 20.501 5.287 -17.346 1.00 95.00 219 LYS A C 1
ATOM 1781 O O . LYS A 1 219 ? 20.136 6.092 -18.196 1.00 95.00 219 LYS A O 1
ATOM 1786 N N . ASP A 1 220 ? 19.644 4.555 -16.640 1.00 95.50 220 ASP A N 1
ATOM 1787 C CA . ASP A 1 220 ? 18.192 4.712 -16.699 1.00 95.50 220 ASP A CA 1
ATOM 1788 C C . ASP A 1 220 ? 17.744 5.752 -15.668 1.00 95.50 220 ASP A C 1
ATOM 1790 O O . ASP A 1 220 ? 17.217 5.428 -14.603 1.00 95.50 220 ASP A O 1
ATOM 1794 N N . MET A 1 221 ? 18.064 7.011 -15.967 1.00 97.44 221 MET A N 1
ATOM 1795 C CA . MET A 1 221 ? 17.870 8.125 -15.038 1.00 97.44 221 MET A CA 1
ATOM 1796 C C . MET A 1 221 ? 16.389 8.440 -14.820 1.00 97.44 221 MET A C 1
ATOM 1798 O O . MET A 1 221 ? 16.005 8.788 -13.709 1.00 97.44 221 MET A O 1
ATOM 1802 N N . ASP A 1 222 ? 15.556 8.257 -15.845 1.00 97.25 222 ASP A N 1
ATOM 1803 C CA . ASP A 1 222 ? 14.125 8.560 -15.773 1.00 97.25 222 ASP A CA 1
ATOM 1804 C C . ASP A 1 222 ? 13.394 7.581 -14.846 1.00 97.25 222 ASP A C 1
ATOM 1806 O O . ASP A 1 222 ? 12.622 7.994 -13.981 1.00 97.25 222 ASP A O 1
ATOM 1810 N N . THR A 1 223 ? 13.690 6.277 -14.953 1.00 97.75 223 THR A N 1
ATOM 1811 C CA . THR A 1 223 ? 13.116 5.284 -14.029 1.00 97.75 223 THR A CA 1
ATOM 1812 C C . THR A 1 223 ? 13.627 5.494 -12.606 1.00 97.75 223 THR A C 1
ATOM 1814 O O . THR A 1 223 ? 12.867 5.330 -11.654 1.00 97.75 223 THR A O 1
ATOM 1817 N N . ALA A 1 224 ? 14.905 5.857 -12.450 1.00 98.31 224 ALA A N 1
ATOM 1818 C CA . ALA A 1 224 ? 15.478 6.126 -11.138 1.00 98.31 224 ALA A CA 1
ATOM 1819 C C . ALA A 1 224 ? 14.796 7.320 -10.455 1.00 98.31 224 ALA A C 1
ATOM 1821 O O . ALA A 1 224 ? 14.366 7.182 -9.316 1.00 98.31 224 ALA A O 1
ATOM 1822 N N . ALA A 1 225 ? 14.596 8.432 -11.168 1.00 98.62 225 ALA A N 1
ATOM 1823 C CA . ALA A 1 225 ? 13.942 9.623 -10.627 1.00 98.62 225 ALA A CA 1
ATOM 1824 C C . ALA A 1 225 ? 12.513 9.341 -10.125 1.00 98.62 225 ALA A C 1
ATOM 1826 O O . ALA A 1 225 ? 12.109 9.851 -9.083 1.00 98.62 225 ALA A O 1
ATOM 1827 N N . ILE A 1 226 ? 11.752 8.492 -10.826 1.00 98.69 226 ILE A N 1
ATOM 1828 C CA . ILE A 1 226 ? 10.415 8.076 -10.371 1.00 98.69 226 ILE A CA 1
ATOM 1829 C C . ILE A 1 226 ? 10.509 7.263 -9.075 1.00 98.69 226 ILE A C 1
ATOM 1831 O O . ILE A 1 226 ? 9.754 7.515 -8.140 1.00 98.69 226 ILE A O 1
ATOM 1835 N N . LEU A 1 227 ? 11.445 6.312 -8.996 1.00 98.50 227 LEU A N 1
ATOM 1836 C CA . LEU A 1 227 ? 11.628 5.497 -7.793 1.00 98.50 227 LEU A CA 1
ATOM 1837 C C . LEU A 1 227 ? 12.162 6.288 -6.596 1.00 98.50 227 LEU A C 1
ATOM 1839 O O . LEU A 1 227 ? 11.899 5.892 -5.467 1.00 98.50 227 LEU A O 1
ATOM 1843 N N . GLU A 1 228 ? 12.897 7.377 -6.814 1.00 98.50 228 GLU A N 1
ATOM 1844 C CA . GLU A 1 228 ? 13.312 8.280 -5.735 1.00 98.50 228 GLU A CA 1
ATOM 1845 C C . GLU A 1 228 ? 12.128 9.027 -5.127 1.00 98.50 228 GLU A C 1
ATOM 1847 O O . GLU A 1 228 ? 12.049 9.121 -3.905 1.00 98.50 228 GLU A O 1
ATOM 1852 N N . ILE A 1 229 ? 11.195 9.506 -5.961 1.00 98.50 229 ILE A N 1
ATOM 1853 C CA . ILE A 1 229 ? 9.953 10.133 -5.487 1.00 98.50 229 ILE A CA 1
ATOM 1854 C C . ILE A 1 229 ? 9.178 9.138 -4.624 1.00 98.50 229 ILE A C 1
ATOM 1856 O O . ILE A 1 229 ? 8.854 9.448 -3.483 1.00 98.50 229 ILE A O 1
ATOM 1860 N N . ILE A 1 230 ? 8.952 7.932 -5.156 1.00 98.56 230 ILE A N 1
ATOM 1861 C CA . ILE A 1 230 ? 8.220 6.876 -4.450 1.00 98.56 230 ILE A CA 1
ATOM 1862 C C . ILE A 1 230 ? 8.920 6.545 -3.128 1.00 98.56 230 ILE A C 1
ATOM 1864 O O . ILE A 1 230 ? 8.291 6.548 -2.082 1.00 98.56 230 ILE A O 1
ATOM 1868 N N . LEU A 1 231 ? 10.239 6.317 -3.141 1.00 98.00 231 LEU A N 1
ATOM 1869 C CA . LEU A 1 231 ? 10.988 5.942 -1.938 1.00 98.00 231 LEU A CA 1
ATOM 1870 C C . LEU A 1 231 ? 10.903 6.982 -0.813 1.00 98.00 231 LEU A C 1
ATOM 1872 O O . LEU A 1 231 ? 10.913 6.591 0.354 1.00 98.00 231 LEU A O 1
ATOM 1876 N N . GLU A 1 232 ? 10.880 8.276 -1.139 1.00 97.00 232 GLU A N 1
ATOM 1877 C CA . GLU A 1 232 ? 10.765 9.319 -0.116 1.00 97.00 232 GLU A CA 1
ATOM 1878 C C . GLU A 1 232 ? 9.359 9.341 0.498 1.00 97.00 232 GLU A C 1
ATOM 1880 O O . GLU A 1 232 ? 9.244 9.370 1.725 1.00 97.00 232 GLU A O 1
ATOM 1885 N N . ASP A 1 233 ? 8.315 9.240 -0.330 1.00 97.75 233 ASP A N 1
ATOM 1886 C CA . ASP A 1 233 ? 6.915 9.214 0.114 1.00 97.75 233 ASP A CA 1
ATOM 1887 C C . ASP A 1 233 ? 6.615 7.930 0.939 1.00 97.75 233 ASP A C 1
ATOM 1889 O O . ASP A 1 233 ? 5.980 7.986 1.999 1.00 97.75 233 ASP A O 1
ATOM 1893 N N . GLU A 1 234 ? 7.199 6.785 0.554 1.00 97.25 234 GLU A N 1
ATOM 1894 C CA . GLU A 1 234 ? 7.044 5.489 1.238 1.00 97.25 234 GLU A CA 1
ATOM 1895 C C . GLU A 1 234 ? 7.474 5.497 2.712 1.00 97.25 234 GLU A C 1
ATOM 1897 O O . GLU A 1 234 ? 6.956 4.729 3.531 1.00 97.25 234 GLU A O 1
ATOM 1902 N N . VAL A 1 235 ? 8.422 6.358 3.102 1.00 98.00 235 VAL A N 1
ATOM 1903 C CA . VAL A 1 235 ? 8.825 6.460 4.515 1.00 98.00 235 VAL A CA 1
ATOM 1904 C C . VAL A 1 235 ? 7.638 6.907 5.368 1.00 98.00 235 VAL A C 1
ATOM 1906 O O . VAL A 1 235 ? 7.408 6.332 6.434 1.00 98.00 235 VAL A O 1
ATOM 1909 N N . THR A 1 236 ? 6.863 7.880 4.886 1.00 98.06 236 THR A N 1
ATOM 1910 C CA . THR A 1 236 ? 5.673 8.391 5.575 1.00 98.06 236 THR A CA 1
ATOM 1911 C C . THR A 1 236 ? 4.532 7.372 5.563 1.00 98.06 236 THR A C 1
ATOM 1913 O O . THR A 1 236 ? 3.829 7.232 6.565 1.00 98.06 236 THR A O 1
ATOM 1916 N N . HIS A 1 237 ? 4.375 6.593 4.489 1.00 98.44 237 HIS A N 1
ATOM 1917 C CA . HIS A 1 237 ? 3.366 5.527 4.420 1.00 98.44 237 HIS A CA 1
ATOM 1918 C C . HIS A 1 237 ? 3.592 4.467 5.510 1.00 98.44 237 HIS A C 1
ATOM 1920 O O . HIS A 1 237 ? 2.681 4.118 6.272 1.00 98.44 237 HIS A O 1
ATOM 1926 N N . VAL A 1 238 ? 4.839 4.011 5.652 1.00 98.50 238 VAL A N 1
ATOM 1927 C CA . VAL A 1 238 ? 5.235 3.050 6.690 1.00 98.50 238 VAL A CA 1
ATOM 1928 C C . VAL A 1 238 ? 5.155 3.674 8.088 1.00 98.50 238 VAL A C 1
ATOM 1930 O O . VAL A 1 238 ? 4.728 3.009 9.037 1.00 98.50 238 VAL A O 1
ATOM 1933 N N . GLU A 1 239 ? 5.508 4.956 8.227 1.00 98.62 239 GLU A N 1
ATOM 1934 C CA . GLU A 1 239 ? 5.373 5.708 9.479 1.00 98.62 239 GLU A CA 1
ATOM 1935 C C . GLU A 1 239 ? 3.919 5.751 9.963 1.00 98.62 239 GLU A C 1
ATOM 1937 O O . GLU A 1 239 ? 3.664 5.515 11.145 1.00 98.62 239 GLU A O 1
ATOM 1942 N N . PHE A 1 240 ? 2.941 5.961 9.075 1.00 98.62 240 PHE A N 1
ATOM 1943 C CA . PHE A 1 240 ? 1.524 5.872 9.439 1.00 98.62 240 PHE A CA 1
ATOM 1944 C C . PHE A 1 240 ? 1.123 4.473 9.908 1.00 98.62 240 PHE A C 1
ATOM 1946 O O . PHE A 1 240 ? 0.349 4.350 10.861 1.00 98.62 240 PHE A O 1
ATOM 1953 N N . GLY A 1 241 ? 1.691 3.422 9.310 1.00 98.44 241 GLY A N 1
ATOM 1954 C CA . GLY A 1 241 ? 1.551 2.054 9.809 1.00 98.44 241 GLY A CA 1
ATOM 1955 C C . GLY A 1 241 ? 2.022 1.913 11.259 1.00 98.44 241 GLY A C 1
ATOM 1956 O O . GLY A 1 241 ? 1.311 1.333 12.079 1.00 98.44 241 GLY A O 1
ATOM 1957 N N . THR A 1 242 ? 3.178 2.491 11.595 1.00 98.56 242 THR A N 1
ATOM 1958 C CA . THR A 1 242 ? 3.691 2.528 12.973 1.00 98.56 242 THR A CA 1
ATOM 1959 C C . THR A 1 242 ? 2.790 3.350 13.896 1.00 98.56 242 THR A C 1
ATOM 1961 O O . THR A 1 242 ? 2.314 2.823 14.897 1.00 98.56 242 THR A O 1
ATOM 1964 N N . LYS A 1 243 ? 2.502 4.604 13.536 1.00 98.69 243 LYS A N 1
ATOM 1965 C CA . LYS A 1 243 ? 1.699 5.546 14.327 1.00 98.69 243 LYS A CA 1
ATOM 1966 C C . LYS A 1 243 ? 0.356 4.953 14.743 1.00 98.69 243 LYS A C 1
ATOM 1968 O O . LYS A 1 243 ? -0.055 5.073 15.895 1.00 98.69 243 LYS A O 1
ATOM 1973 N N . TRP A 1 244 ? -0.355 4.339 13.799 1.00 98.81 244 TRP A N 1
ATOM 1974 C CA . TRP A 1 244 ? -1.670 3.774 14.086 1.00 98.81 244 TRP A CA 1
ATOM 1975 C C . TRP A 1 244 ? -1.589 2.453 14.836 1.00 98.81 244 TRP A C 1
ATOM 1977 O O . TRP A 1 244 ? -2.503 2.156 15.602 1.00 98.81 244 TRP A O 1
ATOM 1987 N N . LEU A 1 245 ? -0.508 1.687 14.669 1.00 98.62 245 LEU A N 1
ATOM 1988 C CA . LEU A 1 245 ? -0.270 0.505 15.489 1.00 98.62 245 LEU A CA 1
ATOM 1989 C C . LEU A 1 245 ? -0.023 0.899 16.950 1.00 98.62 245 LEU A C 1
ATOM 1991 O O . LEU A 1 245 ? -0.682 0.341 17.822 1.00 98.62 245 LEU A O 1
ATOM 1995 N N . ASP A 1 246 ? 0.829 1.899 17.204 1.00 98.56 246 ASP A N 1
ATOM 1996 C CA . ASP A 1 246 ? 1.053 2.456 18.547 1.00 98.56 246 ASP A CA 1
ATOM 1997 C C . ASP A 1 246 ? -0.270 2.914 19.177 1.00 98.56 246 ASP A C 1
ATOM 1999 O O . ASP A 1 246 ? -0.621 2.468 20.265 1.00 98.56 246 ASP A O 1
ATOM 2003 N N . PHE A 1 247 ? -1.073 3.705 18.455 1.00 98.69 247 PHE A N 1
ATOM 2004 C CA . PHE A 1 247 ? -2.366 4.192 18.952 1.00 98.69 247 PHE A CA 1
ATOM 2005 C C . PHE A 1 247 ? -3.331 3.067 19.367 1.00 98.69 247 PHE A C 1
ATOM 2007 O O . PHE A 1 247 ? -4.020 3.175 20.384 1.00 98.69 247 PHE A O 1
ATOM 2014 N N . VAL A 1 248 ? -3.437 1.997 18.571 1.00 98.44 248 VAL A N 1
ATOM 2015 C CA . VAL A 1 248 ? -4.339 0.879 18.892 1.00 98.44 248 VAL A CA 1
ATOM 2016 C C . VAL A 1 248 ? -3.778 0.061 20.057 1.00 98.44 248 VAL A C 1
ATOM 2018 O O . VAL A 1 248 ? -4.530 -0.267 20.971 1.00 98.44 248 VAL A O 1
ATOM 2021 N N . CYS A 1 249 ? -2.469 -0.201 20.076 1.00 98.44 249 CYS A N 1
ATOM 2022 C CA . CYS A 1 249 ? -1.797 -0.895 21.175 1.00 98.44 249 CYS A CA 1
ATOM 2023 C C . CYS A 1 249 ? -1.951 -0.154 22.513 1.00 98.44 249 CYS A C 1
ATOM 2025 O O . CYS A 1 249 ? -2.307 -0.773 23.515 1.00 98.44 249 CYS A O 1
ATOM 2027 N N . GLU A 1 250 ? -1.775 1.169 22.524 1.00 98.19 250 GLU A N 1
ATOM 2028 C CA . GLU A 1 250 ? -1.977 2.015 23.706 1.00 98.19 250 GLU A CA 1
ATOM 2029 C C . GLU A 1 250 ? -3.420 1.942 24.226 1.00 98.19 250 GLU A C 1
ATOM 2031 O O . GLU A 1 250 ? -3.642 1.799 25.430 1.00 98.19 250 GLU A O 1
ATOM 2036 N N . ASN A 1 251 ? -4.411 1.991 23.330 1.00 97.19 251 ASN A N 1
ATOM 2037 C CA . ASN A 1 251 ? -5.824 1.901 23.709 1.00 97.19 251 ASN A CA 1
ATOM 2038 C C . ASN A 1 251 ? -6.226 0.511 24.226 1.00 97.19 251 ASN A C 1
ATOM 2040 O O . ASN A 1 251 ? -7.132 0.410 25.055 1.00 97.19 251 ASN A O 1
ATOM 2044 N N . GLU A 1 252 ? -5.587 -0.549 23.731 1.00 97.06 252 GLU A N 1
ATOM 2045 C CA . GLU A 1 252 ? -5.833 -1.931 24.159 1.00 97.06 252 GLU A CA 1
ATOM 2046 C C . GLU A 1 252 ? -4.964 -2.359 25.356 1.00 97.06 252 GLU A C 1
ATOM 2048 O O . GLU A 1 252 ? -5.233 -3.393 25.967 1.00 97.06 252 GLU A O 1
ATOM 2053 N N . GLY A 1 253 ? -3.966 -1.555 25.742 1.00 97.50 253 GLY A N 1
ATOM 2054 C CA . GLY A 1 253 ? -3.063 -1.843 26.858 1.00 97.50 253 GLY A CA 1
ATOM 2055 C C . GLY A 1 253 ? -2.094 -2.995 26.576 1.00 97.50 253 GLY A C 1
ATOM 2056 O O . GLY A 1 253 ? -1.798 -3.777 27.481 1.00 97.50 253 GLY A O 1
ATOM 2057 N N . VAL A 1 254 ? -1.635 -3.121 25.328 1.00 97.88 254 VAL A N 1
ATOM 2058 C CA . VAL A 1 254 ? -0.706 -4.165 24.868 1.00 97.88 254 VAL A CA 1
ATOM 2059 C C . VAL A 1 254 ? 0.580 -3.550 24.320 1.00 97.88 254 VAL A C 1
ATOM 2061 O O . VAL A 1 254 ? 0.571 -2.447 23.779 1.00 97.88 254 VAL A O 1
ATOM 2064 N N . GLU A 1 255 ? 1.692 -4.276 24.418 1.00 97.62 255 GLU A N 1
ATOM 2065 C CA . GLU A 1 255 ? 2.983 -3.814 23.903 1.00 97.62 255 GLU A CA 1
ATOM 2066 C C . GLU A 1 255 ? 3.074 -4.016 22.384 1.00 97.62 255 GLU A C 1
ATOM 2068 O O . GLU A 1 255 ? 2.895 -5.127 21.874 1.00 97.62 255 GLU A O 1
ATOM 2073 N N . ARG A 1 256 ? 3.386 -2.944 21.641 1.00 97.12 256 ARG A N 1
ATOM 2074 C CA . ARG A 1 256 ? 3.460 -2.985 20.170 1.00 97.12 256 ARG A CA 1
ATOM 2075 C C . ARG A 1 256 ? 4.446 -4.028 19.659 1.00 97.12 256 ARG A C 1
ATOM 2077 O O . ARG A 1 256 ? 4.142 -4.698 18.676 1.00 97.12 256 ARG A O 1
ATOM 2084 N N . GLU A 1 257 ? 5.634 -4.115 20.257 1.00 96.94 257 GLU A N 1
ATOM 2085 C CA . GLU A 1 257 ? 6.695 -5.006 19.768 1.00 96.94 257 GLU A CA 1
ATOM 2086 C C . GLU A 1 257 ? 6.254 -6.475 19.851 1.00 96.94 257 GLU A C 1
ATOM 2088 O O . GLU A 1 257 ? 6.370 -7.205 18.864 1.00 96.94 257 GLU A O 1
ATOM 2093 N N . ASP A 1 258 ? 5.633 -6.865 20.968 1.00 97.12 258 ASP A N 1
ATOM 2094 C CA . ASP A 1 258 ? 5.076 -8.205 21.170 1.00 97.12 258 ASP A CA 1
ATOM 2095 C C . ASP A 1 258 ? 3.973 -8.507 20.148 1.00 97.12 258 ASP A C 1
ATOM 2097 O O . ASP A 1 258 ? 4.023 -9.520 19.447 1.00 97.12 258 ASP A O 1
ATOM 2101 N N . VAL A 1 259 ? 3.012 -7.587 19.996 1.00 96.81 259 VAL A N 1
ATOM 2102 C CA . VAL A 1 259 ? 1.922 -7.709 19.017 1.00 96.81 259 VAL A CA 1
ATOM 2103 C C . VAL A 1 259 ? 2.474 -7.822 17.597 1.00 96.81 259 VAL A C 1
ATOM 2105 O O . VAL A 1 259 ? 2.031 -8.666 16.816 1.00 96.81 259 VAL A O 1
ATOM 2108 N N . PHE A 1 260 ? 3.441 -6.984 17.231 1.00 97.06 260 PHE A N 1
ATOM 2109 C CA . PHE A 1 260 ? 4.027 -6.977 15.898 1.00 97.06 260 PHE A CA 1
ATOM 2110 C C . PHE A 1 260 ? 4.694 -8.316 15.576 1.00 97.06 260 PHE A C 1
ATOM 2112 O O . PHE A 1 260 ? 4.416 -8.901 14.521 1.00 97.06 260 PHE A O 1
ATOM 2119 N N . PHE A 1 261 ? 5.533 -8.830 16.480 1.00 95.69 261 PHE A N 1
ATOM 2120 C CA . PHE A 1 261 ? 6.226 -10.094 16.253 1.00 95.69 261 PHE A CA 1
ATOM 2121 C C . PHE A 1 261 ? 5.304 -11.308 16.327 1.00 95.69 261 PHE A C 1
ATOM 2123 O O . PHE A 1 261 ? 5.460 -12.212 15.504 1.00 95.69 261 PHE A O 1
ATOM 2130 N N . GLU A 1 262 ? 4.276 -11.299 17.180 1.00 95.25 262 GLU A N 1
ATOM 2131 C CA . GLU A 1 262 ? 3.238 -12.335 17.173 1.00 95.25 262 GLU A CA 1
ATOM 2132 C C . GLU A 1 262 ? 2.582 -12.447 15.785 1.00 95.25 262 GLU A C 1
ATOM 2134 O O . GLU A 1 262 ? 2.477 -13.536 15.206 1.00 95.25 262 GLU A O 1
ATOM 2139 N N . HIS A 1 263 ? 2.177 -11.315 15.200 1.00 95.62 263 HIS A N 1
ATOM 2140 C CA . HIS A 1 263 ? 1.560 -11.280 13.874 1.00 95.62 263 HIS A CA 1
ATOM 2141 C C . HIS A 1 263 ? 2.524 -11.718 12.769 1.00 95.62 263 HIS A C 1
ATOM 2143 O O . HIS A 1 263 ? 2.148 -12.511 11.897 1.00 95.62 263 HIS A O 1
ATOM 2149 N N . VAL A 1 264 ? 3.765 -11.232 12.813 1.00 92.88 264 VAL A N 1
ATOM 2150 C CA . VAL A 1 264 ? 4.835 -11.602 11.880 1.00 92.88 264 VAL A CA 1
ATOM 2151 C C . VAL A 1 264 ? 5.079 -13.113 11.904 1.00 92.88 264 VAL A C 1
ATOM 2153 O O . VAL A 1 264 ? 5.058 -13.755 10.850 1.00 92.88 264 VAL A O 1
ATOM 2156 N N . GLU A 1 265 ? 5.231 -13.722 13.078 1.00 90.12 265 GLU A N 1
ATOM 2157 C CA . GLU A 1 265 ? 5.455 -15.162 13.206 1.00 90.12 265 GLU A CA 1
ATOM 2158 C C . GLU A 1 265 ? 4.248 -15.977 12.726 1.00 90.12 265 GLU A C 1
ATOM 2160 O O . GLU A 1 265 ? 4.391 -16.878 11.885 1.00 90.12 265 GLU A O 1
ATOM 2165 N N . ARG A 1 266 ? 3.048 -15.623 13.200 1.00 91.44 266 ARG A N 1
ATOM 2166 C CA . ARG A 1 266 ? 1.804 -16.353 12.925 1.00 91.44 266 ARG A CA 1
ATOM 2167 C C . ARG A 1 266 ? 1.422 -16.331 11.446 1.00 91.44 266 ARG A C 1
ATOM 2169 O O . ARG A 1 266 ? 1.019 -17.363 10.896 1.00 91.44 266 ARG A O 1
ATOM 2176 N N . LEU A 1 267 ? 1.530 -15.173 10.792 1.00 91.31 267 LEU A N 1
ATOM 2177 C CA . LEU A 1 267 ? 0.968 -14.957 9.454 1.00 91.31 267 LEU A CA 1
ATOM 2178 C C . LEU A 1 267 ? 2.006 -15.014 8.330 1.00 91.31 267 LEU A C 1
ATOM 2180 O O . LEU A 1 267 ? 1.661 -15.468 7.234 1.00 91.31 267 LEU A O 1
ATOM 2184 N N . LEU A 1 268 ? 3.274 -14.664 8.586 1.00 87.56 268 LEU A N 1
ATOM 2185 C CA . LEU A 1 268 ? 4.348 -14.874 7.606 1.00 87.56 268 LEU A CA 1
ATOM 2186 C C . LEU A 1 268 ? 4.950 -16.279 7.699 1.00 87.56 268 LEU A C 1
ATOM 2188 O O . LEU A 1 268 ? 5.602 -16.716 6.751 1.00 87.56 268 LEU A O 1
ATOM 2192 N N . LYS A 1 269 ? 4.738 -17.023 8.796 1.00 82.81 269 LYS A N 1
ATOM 2193 C CA . LYS A 1 269 ? 5.226 -18.410 8.975 1.00 82.81 269 LYS A CA 1
ATOM 2194 C C . LYS A 1 269 ? 6.728 -18.522 8.684 1.00 82.81 269 LYS A C 1
ATOM 2196 O O . LYS A 1 269 ? 7.219 -19.346 7.896 1.00 82.81 269 LYS A O 1
ATOM 2201 N N . GLY A 1 270 ? 7.459 -17.577 9.267 1.00 71.50 270 GLY A N 1
ATOM 2202 C CA . GLY A 1 270 ? 8.892 -17.392 9.100 1.00 71.50 270 GLY A CA 1
ATOM 2203 C C . GLY A 1 270 ? 9.320 -16.927 7.708 1.00 71.50 270 GLY A C 1
ATOM 2204 O O . GLY A 1 270 ? 10.502 -16.979 7.422 1.00 71.50 270 GLY A O 1
ATOM 2205 N N . GLN A 1 271 ? 8.442 -16.547 6.774 1.00 80.00 271 GLN A N 1
ATOM 2206 C CA . GLN A 1 271 ? 8.830 -15.995 5.459 1.00 80.00 271 GLN A CA 1
ATOM 2207 C C . GLN A 1 271 ? 9.370 -14.557 5.566 1.00 80.00 271 GLN A C 1
ATOM 2209 O O . GLN A 1 271 ? 8.993 -13.674 4.805 1.00 80.00 271 GLN A O 1
ATOM 2214 N N . ILE A 1 272 ? 10.271 -14.340 6.519 1.00 85.44 272 ILE A N 1
ATOM 2215 C CA . ILE A 1 272 ? 10.909 -13.063 6.790 1.00 85.44 272 ILE A CA 1
ATOM 2216 C C . ILE A 1 272 ? 12.217 -13.046 6.016 1.00 85.44 272 ILE A C 1
ATOM 2218 O O . ILE A 1 272 ? 13.082 -13.908 6.193 1.00 85.44 272 ILE A O 1
ATOM 2222 N N . LEU A 1 273 ? 12.320 -12.100 5.091 1.00 83.44 273 LEU A N 1
ATOM 2223 C CA . LEU A 1 273 ? 13.444 -11.988 4.176 1.00 83.44 273 LEU A CA 1
ATOM 2224 C C . LEU A 1 273 ? 13.960 -10.563 4.226 1.00 83.44 273 LEU A C 1
ATOM 2226 O O . LEU A 1 273 ? 13.224 -9.639 3.897 1.00 83.44 273 LEU A O 1
ATOM 2230 N N . GLY A 1 274 ? 15.232 -10.394 4.571 1.00 86.12 274 GLY A N 1
ATOM 2231 C CA . GLY A 1 274 ? 15.883 -9.102 4.398 1.00 86.12 274 GLY A CA 1
ATOM 2232 C C . GLY A 1 274 ? 16.186 -8.786 2.911 1.00 86.12 274 GLY A C 1
ATOM 2233 O O . GLY A 1 274 ? 15.680 -9.457 2.001 1.00 86.12 274 GLY A O 1
ATOM 2234 N N . PRO A 1 275 ? 17.073 -7.814 2.616 1.00 91.88 275 PRO A N 1
ATOM 2235 C CA . PRO A 1 275 ? 17.745 -6.941 3.584 1.00 91.88 275 PRO A CA 1
ATOM 2236 C C . PRO A 1 275 ? 16.733 -6.070 4.339 1.00 91.88 275 PRO A C 1
ATOM 2238 O O . PRO A 1 275 ? 15.572 -6.032 3.942 1.00 91.88 275 PRO A O 1
ATOM 2241 N N . PHE A 1 276 ? 17.180 -5.413 5.410 1.00 94.88 276 PHE A N 1
ATOM 2242 C CA . PHE A 1 276 ? 16.402 -4.407 6.134 1.00 94.88 276 PHE A CA 1
ATOM 2243 C C . PHE A 1 276 ? 17.164 -3.085 6.110 1.00 94.88 276 PHE A C 1
ATOM 2245 O O . PHE A 1 276 ? 18.286 -3.007 6.617 1.00 94.88 276 PHE A O 1
ATOM 2252 N N . ASN A 1 277 ? 16.584 -2.054 5.507 1.00 96.56 277 ASN A N 1
ATOM 2253 C CA . ASN A 1 277 ? 17.179 -0.727 5.465 1.00 96.56 277 ASN A CA 1
ATOM 2254 C C . ASN A 1 277 ? 16.962 -0.035 6.814 1.00 96.56 277 ASN A C 1
ATOM 2256 O O . ASN A 1 277 ? 15.943 0.616 7.040 1.00 96.56 277 ASN A O 1
ATOM 2260 N N . LYS A 1 278 ? 17.921 -0.213 7.733 1.00 96.69 278 LYS A N 1
ATOM 2261 C CA . LYS A 1 278 ? 17.818 0.305 9.104 1.00 96.69 278 LYS A CA 1
ATOM 2262 C C . LYS A 1 278 ? 17.583 1.819 9.147 1.00 96.69 278 LYS A C 1
ATOM 2264 O O . LYS A 1 278 ? 16.642 2.206 9.828 1.00 96.69 278 LYS A O 1
ATOM 2269 N N . PRO A 1 279 ? 18.348 2.675 8.433 1.00 97.69 279 PRO A N 1
ATOM 2270 C CA . PRO A 1 279 ? 18.091 4.115 8.450 1.00 97.69 279 PRO A CA 1
ATOM 2271 C C . PRO A 1 279 ? 16.656 4.495 8.065 1.00 97.69 279 PRO A C 1
ATOM 2273 O O . PRO A 1 279 ? 16.031 5.273 8.782 1.00 97.69 279 PRO A O 1
ATOM 2276 N N . LEU A 1 280 ? 16.113 3.931 6.978 1.00 97.50 280 LEU A N 1
ATOM 2277 C CA . LEU A 1 280 ? 14.753 4.263 6.536 1.00 97.50 280 LEU A CA 1
ATOM 2278 C C . LEU A 1 280 ? 13.680 3.676 7.456 1.00 97.50 280 LEU A C 1
ATOM 2280 O O . LEU A 1 280 ? 12.729 4.368 7.800 1.00 97.50 280 LEU A O 1
ATOM 2284 N N . ARG A 1 281 ? 13.848 2.437 7.929 1.00 97.88 281 ARG A N 1
ATOM 2285 C CA . ARG A 1 281 ? 12.898 1.838 8.876 1.00 97.88 281 ARG A CA 1
ATOM 2286 C C . ARG A 1 281 ? 12.890 2.560 10.228 1.00 97.88 281 ARG A C 1
ATOM 2288 O O . ARG A 1 281 ? 11.821 2.735 10.796 1.00 97.88 281 ARG A O 1
ATOM 2295 N N . LEU A 1 282 ? 14.040 3.026 10.726 1.00 98.25 282 LEU A N 1
ATOM 2296 C CA . LEU A 1 282 ? 14.098 3.873 11.929 1.00 98.25 282 LEU A CA 1
ATOM 2297 C C . LEU A 1 282 ? 13.332 5.187 11.719 1.00 98.25 282 LEU A C 1
ATOM 2299 O O . LEU A 1 282 ? 12.562 5.579 12.590 1.00 98.25 282 LEU A O 1
ATOM 2303 N N . ARG A 1 283 ? 13.503 5.842 10.558 1.00 97.69 283 ARG A N 1
ATOM 2304 C CA . ARG A 1 283 ? 12.713 7.035 10.195 1.00 97.69 283 ARG A CA 1
ATOM 2305 C C . ARG A 1 283 ? 11.211 6.739 10.166 1.00 97.69 283 ARG A C 1
ATOM 2307 O O . ARG A 1 283 ? 10.440 7.574 10.606 1.00 97.69 283 ARG A O 1
ATOM 2314 N N . ALA A 1 284 ? 10.820 5.547 9.719 1.00 97.88 284 ALA A N 1
ATOM 2315 C CA . ALA A 1 284 ? 9.431 5.094 9.687 1.00 97.88 284 ALA A CA 1
ATOM 2316 C C . ALA A 1 284 ? 8.909 4.525 11.032 1.00 97.88 284 ALA A C 1
ATOM 2318 O O . ALA A 1 284 ? 7.859 3.878 11.081 1.00 97.88 284 ALA A O 1
ATOM 2319 N N . GLY A 1 285 ? 9.644 4.713 12.135 1.00 97.94 285 GLY A N 1
ATOM 2320 C CA . GLY A 1 285 ? 9.190 4.368 13.487 1.00 97.94 285 GLY A CA 1
ATOM 2321 C C . GLY A 1 285 ? 9.459 2.925 13.946 1.00 97.94 285 GLY A C 1
ATOM 2322 O O . GLY A 1 285 ? 8.896 2.462 14.941 1.00 97.94 285 GLY A O 1
ATOM 2323 N N . PHE A 1 286 ? 10.330 2.178 13.266 1.00 98.31 286 PHE A N 1
ATOM 2324 C CA . PHE A 1 286 ? 10.880 0.948 13.849 1.00 98.31 286 PHE A CA 1
ATOM 2325 C C . PHE A 1 286 ? 11.856 1.272 14.983 1.00 98.31 286 PHE A C 1
ATOM 2327 O O . PHE A 1 286 ? 12.613 2.238 14.903 1.00 98.31 286 PHE A O 1
ATOM 2334 N N . THR A 1 287 ? 11.892 0.436 16.019 1.00 98.06 287 THR A N 1
ATOM 2335 C CA . THR A 1 287 ? 12.892 0.536 17.088 1.00 98.06 287 THR A CA 1
ATOM 2336 C C . THR A 1 287 ? 14.168 -0.224 16.714 1.00 98.06 287 THR A C 1
ATOM 2338 O O . THR A 1 287 ? 14.147 -1.146 15.890 1.00 98.06 287 THR A O 1
ATOM 2341 N N . PRO A 1 288 ? 15.313 0.101 17.343 1.00 97.88 288 PRO A N 1
ATOM 2342 C CA . PRO A 1 288 ? 16.518 -0.714 17.215 1.00 97.88 288 PRO A CA 1
ATOM 2343 C C . PRO A 1 288 ? 16.312 -2.185 17.613 1.00 97.88 288 PRO A C 1
ATOM 2345 O O . PRO A 1 288 ? 16.922 -3.057 16.994 1.00 97.88 288 PRO A O 1
ATOM 2348 N N . SER A 1 289 ? 15.455 -2.454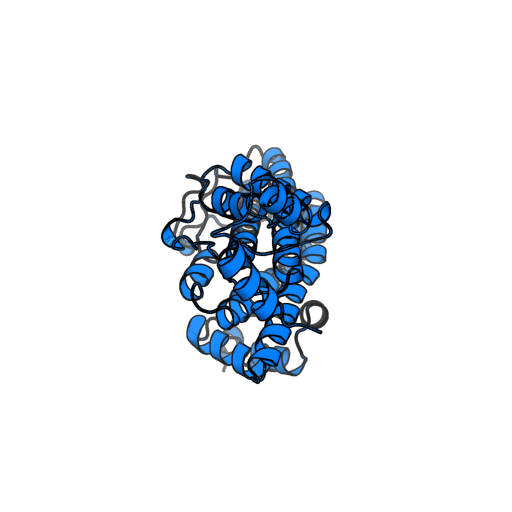 18.609 1.00 97.44 289 SER A N 1
ATOM 2349 C CA . SER A 1 289 ? 15.117 -3.814 19.059 1.00 97.44 289 SER A CA 1
ATOM 2350 C C . SER A 1 289 ? 14.390 -4.589 17.961 1.00 97.44 289 SER A C 1
ATOM 2352 O O . SER A 1 289 ? 14.853 -5.648 17.539 1.00 97.44 289 SER A O 1
ATOM 2354 N N . GLU A 1 290 ? 13.347 -3.994 17.377 1.00 96.81 290 GLU A N 1
ATOM 2355 C CA . GLU A 1 290 ? 12.597 -4.613 16.283 1.00 96.81 290 GLU A CA 1
ATOM 2356 C C . GLU A 1 290 ? 13.476 -4.909 15.066 1.00 96.81 290 GLU A C 1
ATOM 2358 O O . GLU A 1 290 ? 13.353 -5.955 14.429 1.00 96.81 290 GLU A O 1
ATOM 2363 N N . LEU A 1 291 ? 14.396 -4.006 14.725 1.00 96.88 291 LEU A N 1
ATOM 2364 C CA . LEU A 1 291 ? 15.312 -4.228 13.607 1.00 96.88 291 LEU A CA 1
ATOM 2365 C C . LEU A 1 291 ? 16.291 -5.372 13.876 1.00 96.88 291 LEU A C 1
ATOM 2367 O O . LEU A 1 291 ? 16.584 -6.140 12.958 1.00 96.88 291 LEU A O 1
ATOM 2371 N N . LEU A 1 292 ? 16.786 -5.496 15.109 1.00 95.38 292 LEU A N 1
ATOM 2372 C CA . LEU A 1 292 ? 17.647 -6.608 15.506 1.00 95.38 292 LEU A CA 1
ATOM 2373 C C . LEU A 1 292 ? 16.893 -7.940 15.420 1.00 95.38 292 LEU A C 1
ATOM 2375 O O . LEU A 1 292 ? 17.426 -8.922 14.900 1.00 95.38 292 LEU A O 1
ATOM 2379 N N . GLU A 1 293 ? 15.645 -7.962 15.876 1.00 94.81 293 GLU A N 1
ATOM 2380 C CA . GLU A 1 293 ? 14.820 -9.165 15.867 1.00 94.81 293 GLU A CA 1
ATOM 2381 C C . GLU A 1 293 ? 14.420 -9.583 14.442 1.00 94.81 293 GLU A C 1
ATOM 2383 O O . GLU A 1 293 ? 14.562 -10.748 14.068 1.00 94.81 293 GLU A O 1
ATOM 2388 N N . LEU A 1 294 ? 14.057 -8.634 13.573 1.00 94.00 294 LEU A N 1
ATOM 2389 C CA . LEU A 1 294 ? 13.848 -8.903 12.146 1.00 94.00 294 LEU A CA 1
ATOM 2390 C C . LEU A 1 294 ? 15.095 -9.503 11.479 1.00 94.00 294 LEU A C 1
ATOM 2392 O O . LEU A 1 294 ? 14.988 -10.445 10.690 1.00 94.00 294 LEU A O 1
ATOM 2396 N N . GLU A 1 295 ? 16.288 -8.994 11.803 1.00 93.19 295 GLU A N 1
ATOM 2397 C CA . GLU A 1 295 ? 17.550 -9.552 11.309 1.00 93.19 295 GLU A CA 1
ATOM 2398 C C . GLU A 1 295 ? 17.828 -10.965 11.825 1.00 93.19 295 GLU A C 1
ATOM 2400 O O . GLU A 1 295 ? 18.404 -11.767 11.082 1.00 93.19 295 GLU A O 1
ATOM 2405 N N . ARG A 1 296 ? 17.442 -11.269 13.070 1.00 91.12 296 ARG A N 1
ATOM 2406 C CA . ARG A 1 296 ? 17.542 -12.610 13.664 1.00 91.12 296 ARG A CA 1
ATOM 2407 C C . ARG A 1 296 ? 16.619 -13.597 12.949 1.00 91.12 296 ARG A C 1
ATOM 2409 O O . ARG A 1 296 ? 17.012 -14.736 12.700 1.00 91.12 296 ARG A O 1
ATOM 2416 N N . LEU A 1 297 ? 15.421 -13.147 12.584 1.00 88.81 297 LEU A N 1
ATOM 2417 C CA . LEU A 1 297 ? 14.400 -13.942 11.902 1.00 88.81 297 LEU A CA 1
ATOM 2418 C C . LEU A 1 297 ? 14.625 -14.085 10.381 1.00 88.81 297 LEU A C 1
ATOM 2420 O O . LEU A 1 297 ? 13.904 -14.844 9.727 1.00 88.81 297 LEU A O 1
ATOM 2424 N N . ASP A 1 298 ? 15.617 -13.403 9.793 1.00 87.31 298 ASP A N 1
ATOM 2425 C CA . ASP A 1 298 ? 15.912 -13.473 8.354 1.00 87.31 298 ASP A CA 1
ATOM 2426 C C . ASP A 1 298 ? 16.293 -14.898 7.914 1.00 87.31 298 ASP A C 1
ATOM 2428 O O . ASP A 1 298 ? 17.401 -15.394 8.159 1.00 87.31 298 ASP A O 1
ATOM 2432 N N . LYS A 1 299 ? 15.405 -15.544 7.148 1.00 74.88 299 LYS A N 1
ATOM 2433 C CA . LYS A 1 299 ? 15.597 -16.915 6.645 1.00 74.88 299 LYS A CA 1
ATOM 2434 C C . LYS A 1 299 ? 16.856 -17.103 5.803 1.00 74.88 299 LYS A C 1
ATOM 2436 O O . LYS A 1 299 ? 17.332 -18.231 5.673 1.00 74.88 299 LYS A O 1
ATOM 2441 N N . ARG A 1 300 ? 17.396 -16.042 5.197 1.00 71.44 300 ARG A N 1
ATOM 2442 C CA . ARG A 1 300 ? 18.634 -16.140 4.405 1.00 71.44 300 ARG A CA 1
ATOM 2443 C C . ARG A 1 300 ? 19.847 -16.426 5.284 1.00 71.44 300 ARG A C 1
ATOM 2445 O O . ARG A 1 300 ? 20.764 -17.087 4.806 1.00 71.44 300 ARG A O 1
ATOM 2452 N N . LYS A 1 301 ? 19.830 -15.976 6.543 1.00 63.81 301 LYS A N 1
ATOM 2453 C CA . LYS A 1 301 ? 20.867 -16.278 7.536 1.00 63.81 301 LYS A CA 1
ATOM 2454 C C . LYS A 1 301 ? 20.660 -17.658 8.159 1.00 63.81 301 LYS A C 1
ATOM 2456 O O . LYS A 1 301 ? 21.621 -18.405 8.273 1.00 63.81 301 LYS A O 1
ATOM 2461 N N . LEU A 1 302 ? 19.411 -18.046 8.431 1.00 59.50 302 LEU A N 1
ATOM 2462 C CA . LEU A 1 302 ? 19.079 -19.354 9.024 1.00 59.50 302 LEU A CA 1
ATOM 2463 C C . LEU A 1 302 ? 19.429 -20.561 8.134 1.00 59.50 302 LEU A C 1
ATOM 2465 O O . LEU A 1 302 ? 19.552 -21.669 8.634 1.00 59.50 302 LEU A O 1
ATOM 2469 N N . LYS A 1 303 ? 19.571 -20.373 6.815 1.00 57.34 303 LYS A N 1
ATOM 2470 C CA . LYS A 1 303 ? 20.024 -21.423 5.880 1.00 57.34 303 LYS A CA 1
ATOM 2471 C C . LYS A 1 303 ? 21.549 -21.532 5.750 1.00 57.34 303 LYS A C 1
ATOM 2473 O O . LYS A 1 303 ? 22.015 -22.405 5.023 1.00 57.34 303 LYS A O 1
ATOM 2478 N N . GLN A 1 304 ? 22.307 -20.618 6.357 1.00 48.53 304 GLN A N 1
ATOM 2479 C CA . GLN A 1 304 ? 23.778 -20.591 6.296 1.00 48.53 304 GLN A CA 1
ATOM 2480 C C . GLN A 1 304 ? 24.443 -21.138 7.569 1.00 48.53 304 GLN A C 1
ATOM 2482 O O . GLN A 1 304 ? 25.660 -21.307 7.585 1.00 48.53 304 GLN A O 1
ATOM 2487 N N . THR A 1 305 ? 23.650 -21.407 8.605 1.00 42.53 305 THR A N 1
ATOM 2488 C CA . THR A 1 305 ? 24.015 -22.064 9.870 1.00 42.53 305 THR A CA 1
ATOM 2489 C C . THR A 1 305 ? 23.490 -23.486 9.897 1.00 42.53 305 THR A C 1
ATOM 2491 O O . THR A 1 305 ? 24.249 -24.380 10.319 1.00 42.53 305 THR A O 1
#

pLDDT: mean 89.26, std 15.24, range [36.56, 98.81]

Sequence (305 aa):
MYSLIALIIIYKRLSKYTTDTIKSAFRQEYLFMPDFFNSLENALLSSSVNETIEMTRQAFELCHQNSSFIEPVNRIIKPIDLVRFPDKPICVAPRDLPRRRLGTEAGKRSFIHAIAHIEFNAIKLALDIAYRFKGMPAQFYKDWVYVANDECKHFQLLCNHLATYDCQYGDNPSHDGLWSMAVKTDDNLLARLSLVPRYLEARGLDVTPAMLEKLYTQKDMDTAAILEIILEDEVTHVEFGTKWLDFVCENEGVEREDVFFEHVERLLKGQILGPFNKPLRLRAGFTPSELLELERLDKRKLKQT

Secondary structure (DSSP, 8-state):
---HHHHHHHHHHHTTT--HHHHHHHHHHS---HHHHHHHHHHHH---HHHHHHHHHHHHHHHHH-S-----TTPPPPPGGG----S-SPB--GGGSPP--TTSHHHHHHHHHHHHHHHHHHHHHHHHHHHH--S--HHHHHHHHHHHHHHHHHHHHHHHHHHTTT--TTSS-B--TTHHHHHHTTT-HHHHHIIIIIIITHHHHHHHHHHHHHHHHTT-HHHHHHHHHHHHHHHHHHHHHHHHHHHHHHHHT--HHHHHHHHHHHHHTT-------HHHHHHTT--HHHHHHHHHH-HHHHTT-

Organism: NCBI:txid34068